Protein AF-A0A9W7C596-F1 (afdb_monomer_lite)

InterPro domains:
  IPR000608 Ubiquitin-conjugating (UBC), catalytic core domain [PF00179] (108-230)
  IPR000608 Ubiquitin-conjugating (UBC), catalytic core domain [PS50127] (104-247)
  IPR016135 Ubiquitin-conjugating enzyme/RWD-like [G3DSA:3.10.110.10] (104-247)
  IPR016135 Ubiquitin-conjugating enzyme/RWD-like [SSF54495] (87-220)
  IPR050113 Ubiquitin-conjugating enzyme E2-like [PTHR24067] (105-223)

Organism: NCBI:txid1714387

Secondary structure (DSSP, 8-state):
----------PPPP-PPPP------------HHHHHHHHHHHHHHHHHTT-HHHHHHHHHHHHHHHHHS------------------TTSTTTHHHHS---TTSHHHHHHHHHHHHHHSPPTTEEEEE-S-TTEEEEEEE--TTSSSTT-EEEEEEE--TTTTSSPPEEEEESSPP-BTTB-TTS-B--GGGTTT--TT--HHHHHHHHHHHHHT-SS----TTHHHHTTSPSS---TT---TTTT-

Radius of gyration: 25.36 Å; chains: 1; bounding box: 49×58×98 Å

Foldseek 3Di:
DDDDDDDDDDDDDDDDDDDDDDDDDPPPLDCPPPVVVVLVVVLVVCVVVVVPPVNVVSVVVVVVVCVVVDDDPDDDDDDDDDDDDPDPPPFVDPLQPDADPCPAQSNVLNVLVVVCSVDPDRQKDWDDGPDSQKIKIKHADDCLAQQHRDIWIKIWGHDNPPPVAATQIFTDPPEFQDQQAANLGAGLDCCLPPPPDSVDDPRNVVVVVNVRRRPDPHGHYHPCRVVCNPDHGRDRPDDDDRPVVPD

pLDDT: mean 72.86, std 25.96, range [23.56, 98.56]

Sequence (247 aa):
MSSHKPLHSQSPAHSPVHPFDSIAPALTCRGGGSILKSLKGSLKILDSLGLRSLRKSLTKSINNVLSFFSFNPNEGLKEHNNKKTPSKNKIKSVHLTKSHPTTTRLGRIQSELKAFLKSPPPHICVTVGSNLSQWIIHLTFPPTTAYPNETYKLKITFPSDYPTSPPSCYFLKPTPAHEHVYTNGDICLSLLGSDWRPTMSAETLAVSIMSMLSSAGEKSRPMDNSAHAAAKPGGRQDNWVYHDDSC

Structure (mmCIF, N/CA/C/O backbone):
data_AF-A0A9W7C596-F1
#
_entry.id   AF-A0A9W7C596-F1
#
loop_
_atom_site.group_PDB
_atom_site.id
_atom_site.type_symbol
_atom_site.label_atom_id
_atom_site.label_alt_id
_atom_site.label_comp_id
_atom_site.label_asym_id
_atom_site.label_entity_id
_atom_site.label_seq_id
_atom_site.pdbx_PDB_ins_code
_atom_site.Cartn_x
_atom_site.Cartn_y
_atom_site.Cartn_z
_atom_site.occupancy
_atom_site.B_iso_or_equiv
_atom_site.auth_seq_id
_atom_site.auth_comp_id
_atom_site.auth_asym_id
_atom_site.auth_atom_id
_atom_site.pdbx_PDB_model_num
ATOM 1 N N . MET A 1 1 ? 30.358 0.720 -64.317 1.00 40.00 1 MET A N 1
ATOM 2 C CA . MET A 1 1 ? 30.775 2.128 -64.123 1.00 40.00 1 MET A CA 1
ATOM 3 C C . MET A 1 1 ? 30.287 2.516 -62.732 1.00 40.00 1 MET A C 1
ATOM 5 O O . MET A 1 1 ? 29.088 2.624 -62.549 1.00 40.00 1 MET A O 1
ATOM 9 N N . SER A 1 2 ? 31.088 2.245 -61.693 1.00 37.50 2 SER A N 1
ATOM 10 C CA . SER A 1 2 ? 31.905 3.243 -60.961 1.00 37.50 2 SER A CA 1
ATOM 11 C C . SER A 1 2 ? 31.057 4.449 -60.527 1.00 37.50 2 SER A C 1
ATOM 13 O O . SER A 1 2 ? 30.515 5.129 -61.386 1.00 37.50 2 SER A O 1
ATOM 15 N N . SER A 1 3 ? 30.853 4.726 -59.235 1.00 39.41 3 SER A N 1
ATOM 16 C CA . SER A 1 3 ? 31.932 5.070 -58.301 1.00 39.41 3 SER A CA 1
ATOM 17 C C . SER A 1 3 ? 31.605 4.834 -56.814 1.00 39.41 3 SER A C 1
ATOM 19 O O . SER A 1 3 ? 30.458 4.789 -56.384 1.00 39.41 3 SER A O 1
ATOM 21 N N . HIS A 1 4 ? 32.692 4.690 -56.058 1.00 38.41 4 HIS A N 1
ATOM 22 C CA . HIS A 1 4 ? 32.862 4.406 -54.632 1.00 38.41 4 HIS A CA 1
ATOM 23 C C . HIS A 1 4 ? 32.620 5.595 -53.666 1.00 38.41 4 HIS A C 1
ATOM 25 O O . HIS A 1 4 ? 33.064 6.689 -53.987 1.00 38.41 4 HIS A O 1
ATOM 31 N N . LYS A 1 5 ? 32.102 5.273 -52.451 1.00 40.16 5 LYS A N 1
ATOM 32 C CA . LYS A 1 5 ? 32.457 5.713 -51.052 1.00 40.16 5 LYS A CA 1
ATOM 33 C C . LYS A 1 5 ? 32.546 7.233 -50.696 1.00 40.16 5 LYS A C 1
ATOM 35 O O . LYS A 1 5 ? 32.625 8.037 -51.609 1.00 40.16 5 LYS A O 1
ATOM 40 N N . PRO A 1 6 ? 32.600 7.661 -49.395 1.00 43.31 6 PRO A N 1
ATOM 41 C CA . PRO A 1 6 ? 32.871 6.902 -48.158 1.00 43.31 6 PRO A CA 1
ATOM 42 C C . PRO A 1 6 ? 31.960 7.154 -46.926 1.00 43.31 6 PRO A C 1
ATOM 44 O O . PRO A 1 6 ? 31.102 8.026 -46.880 1.00 43.31 6 PRO A O 1
ATOM 47 N N . LEU A 1 7 ? 32.242 6.323 -45.916 1.00 40.38 7 LEU A N 1
ATOM 48 C CA . LEU A 1 7 ? 31.848 6.335 -44.505 1.00 40.38 7 LEU A CA 1
ATOM 49 C C . LEU A 1 7 ? 32.308 7.620 -43.780 1.00 40.38 7 LEU A C 1
ATOM 51 O O . LEU A 1 7 ? 33.457 8.019 -43.962 1.00 40.38 7 LEU A O 1
ATOM 55 N N . HIS A 1 8 ? 31.498 8.165 -42.865 1.00 37.00 8 HIS A N 1
ATOM 56 C CA . HIS A 1 8 ? 32.017 8.947 -41.738 1.00 37.00 8 HIS A CA 1
ATOM 57 C C . HIS A 1 8 ? 31.189 8.733 -40.465 1.00 37.00 8 HIS A C 1
ATOM 59 O O . HIS A 1 8 ? 29.965 8.829 -40.458 1.00 37.00 8 HIS A O 1
ATOM 65 N N . SER A 1 9 ? 31.915 8.408 -39.399 1.00 37.47 9 SER A N 1
ATOM 66 C CA . SER A 1 9 ? 31.493 8.335 -38.007 1.00 37.47 9 SER A CA 1
ATOM 67 C C . SER A 1 9 ? 31.128 9.713 -37.455 1.00 37.47 9 SER A C 1
ATOM 69 O O . SER A 1 9 ? 31.774 10.693 -37.824 1.00 37.47 9 SER A O 1
ATOM 71 N N . GLN A 1 10 ? 30.185 9.770 -36.505 1.00 32.69 10 GLN A N 1
ATOM 72 C CA . GLN A 1 10 ? 30.277 10.655 -35.336 1.00 32.69 10 GLN A CA 1
ATOM 73 C C . GLN A 1 10 ? 29.210 10.341 -34.270 1.00 32.69 10 GLN A C 1
ATOM 75 O O . GLN A 1 10 ? 28.029 10.174 -34.559 1.00 32.69 10 GLN A O 1
ATOM 80 N N . SER A 1 11 ? 29.702 10.239 -33.034 1.00 36.66 11 SER A N 1
ATOM 81 C CA . SER A 1 11 ? 28.992 10.101 -31.757 1.00 36.66 11 SER A CA 1
ATOM 82 C C . SER A 1 11 ? 28.115 11.317 -31.407 1.00 36.66 11 SER A C 1
ATOM 84 O O . SER A 1 11 ? 28.298 12.389 -31.985 1.00 36.66 11 SER A O 1
ATOM 86 N N . PRO A 1 12 ? 27.188 11.178 -30.435 1.00 33.72 12 PRO A N 1
ATOM 87 C CA . PRO A 1 12 ? 26.177 12.186 -30.132 1.00 33.72 12 PRO A CA 1
ATOM 88 C C . PRO A 1 12 ? 26.740 13.396 -29.375 1.00 33.72 12 PRO A C 1
ATOM 90 O O . PRO A 1 12 ? 27.581 13.274 -28.484 1.00 33.72 12 PRO A O 1
ATOM 93 N N . ALA A 1 13 ? 26.226 14.573 -29.728 1.00 33.28 13 ALA A N 1
ATOM 94 C CA . ALA A 1 13 ? 26.565 15.848 -29.119 1.00 33.28 13 ALA A CA 1
ATOM 95 C C . ALA A 1 13 ? 25.997 15.973 -27.694 1.00 33.28 13 ALA A C 1
ATOM 97 O O . ALA A 1 13 ? 24.795 15.846 -27.456 1.00 33.28 13 ALA A O 1
ATOM 98 N N . HIS A 1 14 ? 26.900 16.278 -26.765 1.00 30.83 14 HIS A N 1
ATOM 99 C CA . HIS A 1 14 ? 26.629 16.773 -25.423 1.00 30.83 14 HIS A CA 1
ATOM 100 C C . HIS A 1 14 ? 25.797 18.063 -25.461 1.00 30.83 14 HIS A C 1
ATOM 102 O O . HIS A 1 14 ? 26.127 18.998 -26.187 1.00 30.83 14 HIS A O 1
ATOM 108 N N . SER A 1 15 ? 24.762 18.137 -24.623 1.00 33.44 15 SER A N 1
ATOM 109 C CA . SER A 1 15 ? 24.085 19.391 -24.267 1.00 33.44 15 SER A CA 1
ATOM 110 C C . SER A 1 15 ? 24.485 19.819 -22.845 1.00 33.44 15 SER A C 1
ATOM 112 O O . SER A 1 15 ? 24.792 18.955 -22.019 1.00 33.44 15 SER A O 1
ATOM 114 N N . PRO A 1 16 ? 24.547 21.133 -22.565 1.00 33.03 16 PRO A N 1
ATOM 115 C CA . PRO A 1 16 ? 25.364 21.682 -21.491 1.00 33.03 16 PRO A CA 1
ATOM 116 C C . PRO A 1 16 ? 24.725 21.591 -20.102 1.00 33.03 16 PRO A C 1
ATOM 118 O O . PRO A 1 16 ? 23.521 21.740 -19.907 1.00 33.03 16 PRO A O 1
ATOM 121 N N . VAL A 1 17 ? 25.616 21.390 -19.134 1.00 29.19 17 VAL A N 1
ATOM 122 C CA . VAL A 1 17 ? 25.401 21.419 -17.688 1.00 29.19 17 VAL A CA 1
ATOM 123 C C . VAL A 1 17 ? 25.175 22.867 -17.241 1.00 29.19 17 VAL A C 1
ATOM 125 O O . VAL A 1 17 ? 26.033 23.718 -17.465 1.00 29.19 17 VAL A O 1
ATOM 128 N N . HIS A 1 18 ? 24.057 23.140 -16.567 1.00 31.06 18 HIS A N 1
ATOM 129 C CA . HIS A 1 18 ? 23.885 24.355 -15.766 1.00 31.06 18 HIS A CA 1
ATOM 130 C C . HIS A 1 18 ? 24.232 24.064 -14.291 1.00 31.06 18 HIS A C 1
ATOM 132 O O . HIS A 1 18 ? 23.781 23.043 -13.764 1.00 31.06 18 HIS A O 1
ATOM 138 N N . PRO A 1 19 ? 25.020 24.925 -13.618 1.00 31.84 19 PRO A N 1
ATOM 139 C CA . PRO A 1 19 ? 25.433 24.737 -12.228 1.00 31.84 19 PRO A CA 1
ATOM 140 C C . PRO A 1 19 ? 24.455 25.371 -11.212 1.00 31.84 19 PRO A C 1
ATOM 142 O O . PRO A 1 19 ? 23.860 26.404 -11.503 1.00 31.84 19 PRO A O 1
ATOM 145 N N . PHE A 1 20 ? 24.319 24.699 -10.054 1.00 28.19 20 PHE A N 1
ATOM 146 C CA . PHE A 1 20 ? 24.103 25.158 -8.656 1.00 28.19 20 PHE A CA 1
ATOM 147 C C . PHE A 1 20 ? 23.633 26.622 -8.430 1.00 28.19 20 PHE A C 1
ATOM 149 O O . PHE A 1 20 ? 24.183 27.548 -9.005 1.00 28.19 20 PHE A O 1
ATOM 156 N N . ASP A 1 21 ? 22.688 26.980 -7.552 1.00 26.33 21 ASP A N 1
ATOM 157 C CA . ASP A 1 21 ? 22.375 26.473 -6.209 1.00 26.33 21 ASP A CA 1
ATOM 158 C C . ASP A 1 21 ? 21.093 27.157 -5.672 1.00 26.33 21 ASP A C 1
ATOM 160 O O . ASP A 1 21 ? 20.940 28.367 -5.841 1.00 26.33 21 ASP A O 1
ATOM 164 N N . SER A 1 22 ? 20.224 26.437 -4.946 1.00 27.5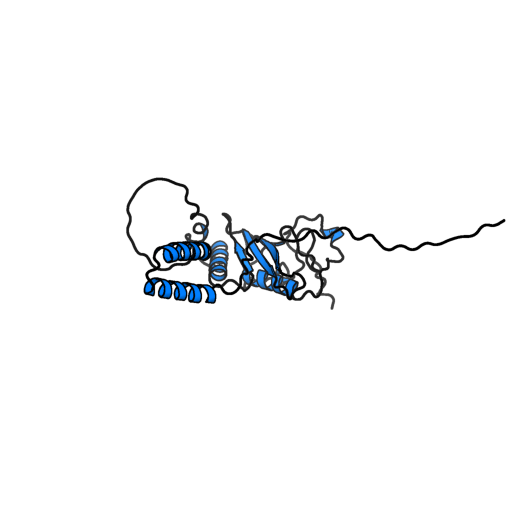3 22 SER A N 1
ATOM 165 C CA . SER A 1 22 ? 19.735 26.868 -3.612 1.00 27.53 22 SER A CA 1
ATOM 166 C C . SER A 1 22 ? 18.610 25.986 -3.049 1.00 27.53 22 SER A C 1
ATOM 168 O O . SER A 1 22 ? 17.424 26.202 -3.281 1.00 27.53 22 SER A O 1
ATOM 170 N N . ILE A 1 23 ? 19.042 25.016 -2.239 1.00 31.48 23 ILE A N 1
ATOM 171 C CA . ILE A 1 23 ? 18.532 24.683 -0.897 1.00 31.48 23 ILE A CA 1
ATOM 172 C C . ILE A 1 23 ? 17.009 24.465 -0.771 1.00 31.48 23 ILE A C 1
ATOM 174 O O . ILE A 1 23 ? 16.251 25.353 -0.384 1.00 31.48 23 ILE A O 1
ATOM 178 N N . ALA A 1 24 ? 16.589 23.207 -0.924 1.00 29.53 24 ALA A N 1
ATOM 179 C CA . ALA A 1 24 ? 15.410 22.671 -0.244 1.00 29.53 24 ALA A CA 1
ATOM 180 C C . ALA A 1 24 ? 15.884 21.740 0.890 1.00 29.53 24 ALA A C 1
ATOM 182 O O . ALA A 1 24 ? 16.757 20.901 0.657 1.00 29.53 24 ALA A O 1
ATOM 183 N N . PRO A 1 25 ? 15.368 21.864 2.127 1.00 31.25 25 PRO A N 1
ATOM 184 C CA . PRO A 1 25 ? 15.858 21.060 3.234 1.00 31.25 25 PRO A CA 1
ATOM 185 C C . PRO A 1 25 ? 15.396 19.609 3.074 1.00 31.25 25 PRO A C 1
ATOM 187 O O . PRO A 1 25 ? 14.206 19.300 3.138 1.00 31.25 25 PRO A O 1
ATOM 190 N N . ALA A 1 26 ? 16.366 18.712 2.912 1.00 30.80 26 ALA A N 1
ATOM 191 C CA . ALA A 1 26 ? 16.192 17.280 3.072 1.00 30.80 26 ALA A CA 1
ATOM 192 C C . ALA A 1 26 ? 15.792 16.974 4.526 1.00 30.80 26 ALA A C 1
ATOM 194 O O . ALA A 1 26 ? 16.637 16.819 5.410 1.00 30.80 26 ALA A O 1
ATOM 195 N N . LEU A 1 27 ? 14.489 16.872 4.791 1.00 29.66 27 LEU A N 1
ATOM 196 C CA . LEU A 1 27 ? 13.974 16.225 5.998 1.00 29.66 27 LEU A CA 1
ATOM 197 C C . LEU A 1 27 ? 14.109 14.716 5.812 1.00 29.66 27 LEU A C 1
ATOM 199 O O . LEU A 1 27 ? 13.170 14.001 5.478 1.00 29.66 27 LEU A O 1
ATOM 203 N N . THR A 1 28 ? 15.339 14.247 5.999 1.00 37.38 28 THR A N 1
ATOM 204 C CA . THR A 1 28 ? 15.633 12.829 6.147 1.00 37.38 28 THR A CA 1
ATOM 205 C C . THR A 1 28 ? 14.885 12.319 7.377 1.00 37.38 28 THR A C 1
ATOM 207 O O . THR A 1 28 ? 15.038 12.832 8.487 1.00 37.38 28 THR A O 1
ATOM 210 N N . CYS A 1 29 ? 14.045 11.301 7.201 1.00 36.25 29 CYS A N 1
ATOM 211 C CA . CYS A 1 29 ? 13.491 10.529 8.308 1.00 36.25 29 CYS A CA 1
ATOM 212 C C . CYS A 1 29 ? 14.613 9.693 8.943 1.00 36.25 29 CYS A C 1
ATOM 214 O O . CYS A 1 29 ? 14.674 8.479 8.776 1.00 36.25 29 CYS A O 1
ATOM 216 N N . ARG A 1 30 ? 15.538 10.345 9.654 1.00 41.56 30 ARG A N 1
ATOM 217 C CA . ARG A 1 30 ? 16.552 9.700 10.49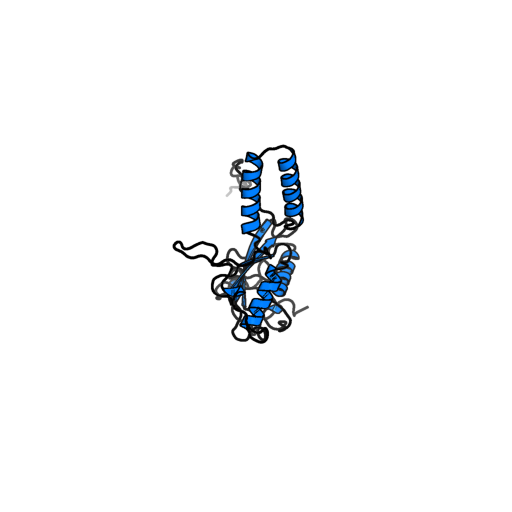2 1.00 41.56 30 ARG A CA 1
ATOM 218 C C . ARG A 1 30 ? 16.302 10.107 11.945 1.00 41.56 30 ARG A C 1
ATOM 220 O O . ARG A 1 30 ? 16.513 11.248 12.329 1.00 41.56 30 ARG A O 1
ATOM 227 N N . GLY A 1 31 ? 15.836 9.158 12.757 1.00 39.12 31 GLY A N 1
ATOM 228 C CA . GLY A 1 31 ? 15.958 9.202 14.219 1.00 39.12 31 GLY A CA 1
ATOM 229 C C . GLY A 1 31 ? 15.160 10.280 14.965 1.00 39.12 31 GLY A C 1
ATOM 230 O O . GLY A 1 31 ? 15.747 11.119 15.649 1.00 39.12 31 GLY A O 1
ATOM 231 N N . GLY A 1 32 ? 13.825 10.192 14.964 1.00 41.09 32 GLY A N 1
ATOM 232 C CA . GLY A 1 32 ? 12.966 11.059 15.791 1.00 41.09 32 GLY A CA 1
ATOM 233 C C . GLY A 1 32 ? 13.260 11.000 17.304 1.00 41.09 32 GLY A C 1
ATOM 234 O O . GLY A 1 32 ? 12.989 11.959 18.019 1.00 41.09 32 GLY A O 1
ATOM 235 N N . GLY A 1 33 ? 13.885 9.927 17.807 1.00 44.75 33 GLY A N 1
ATOM 236 C CA . GLY A 1 33 ? 14.243 9.789 19.226 1.00 44.75 33 GLY A CA 1
ATOM 237 C C . GLY A 1 33 ? 15.538 10.496 19.661 1.00 44.75 33 GLY A C 1
ATOM 238 O O . GLY A 1 33 ? 15.619 10.973 20.795 1.00 44.75 33 GLY A O 1
ATOM 239 N N . SER A 1 34 ? 16.546 10.601 18.787 1.00 46.84 34 SER A N 1
ATOM 240 C CA . SER A 1 34 ? 17.871 11.147 19.146 1.00 46.84 34 SER A CA 1
ATOM 241 C C . SER A 1 34 ? 17.956 12.665 18.968 1.00 46.84 34 SER A C 1
ATOM 243 O O . SER A 1 34 ? 18.567 13.353 19.786 1.00 46.84 34 SER A O 1
ATOM 245 N N . ILE A 1 35 ? 17.256 13.213 17.971 1.00 53.84 35 ILE A N 1
ATOM 246 C CA . ILE A 1 35 ? 17.201 14.660 17.709 1.00 53.84 35 ILE A CA 1
ATOM 247 C C . ILE A 1 35 ? 16.491 15.391 18.859 1.00 53.84 35 ILE A C 1
ATOM 249 O O . ILE A 1 35 ? 16.958 16.423 19.331 1.00 53.84 35 ILE A O 1
ATOM 253 N N . LEU A 1 36 ? 15.411 14.815 19.394 1.00 53.19 36 LEU A N 1
ATOM 254 C CA . LEU A 1 36 ? 14.668 15.379 20.526 1.00 53.19 36 LEU A CA 1
ATOM 255 C C . LEU A 1 36 ? 15.486 15.439 21.823 1.00 53.19 36 LEU A C 1
ATOM 257 O O . LEU A 1 36 ? 15.329 16.383 22.597 1.00 53.19 36 LEU A O 1
ATOM 261 N N . LYS A 1 37 ? 16.377 14.467 22.057 1.00 53.59 37 LYS A N 1
ATOM 262 C CA . LYS A 1 37 ? 17.298 14.490 23.205 1.00 53.59 37 LYS A CA 1
ATOM 263 C C . LYS A 1 37 ? 18.389 15.549 23.018 1.00 53.59 37 LYS A C 1
ATOM 265 O O . LYS A 1 37 ? 18.637 16.316 23.946 1.00 53.59 37 LYS A O 1
ATOM 270 N N . SER A 1 38 ? 18.954 15.657 21.812 1.00 54.62 38 SER A N 1
ATOM 271 C CA . SER A 1 38 ? 19.964 16.673 21.476 1.00 54.62 38 SER A CA 1
ATOM 272 C C . SER A 1 38 ? 19.407 18.101 21.569 1.00 54.62 38 SER A C 1
ATOM 274 O O . SER A 1 38 ? 20.021 18.968 22.185 1.00 54.62 38 SER A O 1
ATOM 276 N N . LEU A 1 39 ? 18.202 18.341 21.041 1.00 57.72 39 LEU A N 1
ATOM 277 C CA . LEU A 1 39 ? 17.557 19.660 21.046 1.00 57.72 39 LEU A CA 1
ATOM 278 C C . LEU A 1 39 ? 17.097 20.095 22.447 1.00 57.72 39 LEU A C 1
ATOM 280 O O . LEU A 1 39 ? 17.194 21.273 22.792 1.00 57.72 39 LEU A O 1
ATOM 284 N N . LYS A 1 40 ? 16.650 19.151 23.290 1.00 62.25 40 LYS A N 1
ATOM 285 C CA . LYS A 1 40 ? 16.367 19.422 24.713 1.00 62.25 40 LYS A CA 1
ATOM 286 C C . LYS A 1 40 ? 17.644 19.727 25.506 1.00 62.25 40 LYS A C 1
ATOM 288 O O . LYS A 1 40 ? 17.587 20.531 26.434 1.00 62.25 40 LYS A O 1
ATOM 293 N N . GLY A 1 41 ? 18.781 19.129 25.138 1.00 61.91 41 GLY A N 1
ATOM 294 C CA . GLY A 1 41 ? 20.098 19.454 25.697 1.00 61.91 41 GLY A CA 1
ATOM 295 C C . GLY A 1 41 ? 20.524 20.894 25.396 1.00 61.91 41 GLY A C 1
ATOM 296 O O . GLY A 1 41 ? 20.876 21.632 26.313 1.00 61.91 41 GLY A O 1
ATOM 297 N N . SER A 1 42 ? 20.388 21.338 24.143 1.00 65.00 42 SER A N 1
ATOM 298 C CA . SER A 1 42 ? 20.709 22.716 23.734 1.00 65.00 42 SER A CA 1
ATOM 299 C C . SER A 1 42 ? 19.856 23.775 24.441 1.00 65.00 42 SER A C 1
ATOM 301 O O . SER A 1 42 ? 20.352 24.853 24.756 1.00 65.00 42 SER A O 1
ATOM 303 N N . LEU A 1 43 ? 18.589 23.471 24.747 1.00 62.72 43 LEU A N 1
ATOM 304 C CA . LEU A 1 43 ? 17.702 24.403 25.452 1.00 62.72 43 LEU A CA 1
ATOM 305 C C . LEU A 1 43 ? 18.154 24.661 26.902 1.00 62.72 43 LEU A C 1
ATOM 307 O O . LEU A 1 43 ? 18.068 25.794 27.367 1.00 62.72 43 LEU A O 1
ATOM 311 N N . LYS A 1 44 ? 18.707 23.643 27.580 1.00 65.75 44 LYS A N 1
ATOM 312 C CA . LYS A 1 44 ? 19.278 23.783 28.934 1.00 65.75 44 LYS A CA 1
ATOM 313 C C . LYS A 1 44 ? 20.549 24.638 28.948 1.00 65.75 44 LYS A C 1
ATOM 315 O O . LYS A 1 44 ? 20.751 25.412 29.876 1.00 65.75 44 LYS A O 1
ATOM 320 N N . ILE A 1 45 ? 21.373 24.537 27.903 1.00 67.62 45 ILE A N 1
ATOM 321 C CA . ILE A 1 45 ? 22.604 25.332 27.753 1.00 67.62 45 ILE A CA 1
ATOM 322 C C . ILE A 1 45 ? 22.263 26.811 27.500 1.00 67.62 45 ILE A C 1
ATOM 324 O O . ILE A 1 45 ? 22.861 27.708 28.092 1.00 67.62 45 ILE A O 1
ATOM 328 N N . LEU A 1 46 ? 21.246 27.086 26.677 1.00 65.12 46 LEU A N 1
ATOM 329 C CA . LEU A 1 46 ? 20.787 28.456 26.412 1.00 65.12 46 LEU A CA 1
ATOM 330 C C . LEU A 1 46 ? 20.182 29.133 27.651 1.00 65.12 46 LEU A C 1
ATOM 332 O O . LEU A 1 46 ? 20.315 30.349 27.800 1.00 65.12 46 LEU A O 1
ATOM 336 N N . ASP A 1 47 ? 19.567 28.353 28.544 1.00 66.69 47 ASP A N 1
ATOM 337 C CA . ASP A 1 47 ? 19.052 28.844 29.824 1.00 66.69 47 ASP A CA 1
ATOM 338 C C . ASP A 1 47 ? 20.198 29.239 30.779 1.00 66.69 47 ASP A C 1
ATOM 340 O O . ASP A 1 47 ? 20.103 30.280 31.427 1.00 66.69 47 ASP A O 1
ATOM 344 N N . SER A 1 48 ? 21.324 28.507 30.786 1.00 64.12 48 SER A N 1
ATOM 345 C CA . SER A 1 48 ? 22.517 28.879 31.575 1.00 64.12 48 SER A CA 1
ATOM 346 C C . SER A 1 48 ? 23.271 30.112 31.061 1.00 64.12 48 SER A C 1
ATOM 348 O O . SER A 1 48 ? 23.986 30.750 31.826 1.00 64.12 48 SER A O 1
ATOM 350 N N . LEU A 1 49 ? 23.096 30.478 29.786 1.00 70.31 49 LEU A N 1
ATOM 351 C CA . LEU A 1 49 ? 23.786 31.609 29.149 1.00 70.31 49 LEU A CA 1
ATOM 352 C C . LEU A 1 49 ? 22.898 32.863 29.000 1.00 70.31 49 LEU A C 1
ATOM 354 O O . LEU A 1 49 ? 23.330 33.871 28.448 1.00 70.31 49 LEU A O 1
ATOM 358 N N . GLY A 1 50 ? 21.639 32.821 29.453 1.00 67.62 50 GLY A N 1
ATOM 359 C CA . GLY A 1 50 ? 20.738 33.982 29.447 1.00 67.62 50 GLY A CA 1
ATOM 360 C C . GLY A 1 50 ? 20.241 34.444 28.063 1.00 67.62 50 GLY A C 1
ATOM 361 O O . GLY A 1 50 ? 19.606 35.500 27.960 1.00 67.62 50 GLY A O 1
ATOM 362 N N . LEU A 1 51 ? 20.457 33.667 26.991 1.00 69.38 51 LEU A N 1
ATOM 363 C CA . LEU A 1 51 ? 20.077 34.017 25.610 1.00 69.38 51 LEU A CA 1
ATOM 364 C C . LEU A 1 51 ? 18.578 33.791 25.328 1.00 69.38 51 LEU A C 1
ATOM 366 O O . LEU A 1 51 ? 18.158 32.906 24.575 1.00 69.38 51 LEU A O 1
ATOM 370 N N . ARG A 1 52 ? 17.740 34.660 25.901 1.00 67.75 52 ARG A N 1
ATOM 371 C CA . ARG A 1 52 ? 16.267 34.579 25.836 1.00 67.75 52 ARG A CA 1
ATOM 372 C C . ARG A 1 52 ? 15.676 34.689 24.421 1.00 67.75 52 ARG A C 1
ATOM 374 O O . ARG A 1 52 ? 14.620 34.112 24.167 1.00 67.75 52 ARG A O 1
ATOM 381 N N . SER A 1 53 ? 16.327 35.407 23.502 1.00 62.66 53 SER A N 1
ATOM 382 C CA . SER A 1 53 ? 15.845 35.573 22.117 1.00 62.66 53 SER A CA 1
ATOM 383 C C . SER A 1 53 ? 16.081 34.314 21.270 1.00 62.66 53 SER A C 1
ATOM 385 O O . SER A 1 53 ? 15.160 33.805 20.625 1.00 62.66 53 SER A O 1
ATOM 387 N N . LEU A 1 54 ? 17.283 33.732 21.371 1.00 60.62 54 LEU A N 1
ATOM 388 C CA . LEU A 1 54 ? 17.646 32.491 20.680 1.00 60.62 54 LEU A CA 1
ATOM 389 C C . LEU A 1 54 ? 16.804 31.308 21.169 1.00 60.62 54 LEU A C 1
ATOM 391 O O . LEU A 1 54 ? 16.344 30.504 20.361 1.00 60.62 54 LEU A O 1
ATOM 395 N N . ARG A 1 55 ? 16.511 31.264 22.477 1.00 74.00 55 ARG A N 1
ATOM 396 C CA . ARG A 1 55 ? 15.593 30.287 23.077 1.00 74.00 55 ARG A CA 1
ATOM 397 C C . ARG A 1 55 ? 14.217 30.326 22.422 1.00 74.00 55 ARG A C 1
ATOM 399 O O . ARG A 1 55 ? 13.704 29.288 22.032 1.00 74.00 55 ARG A O 1
ATOM 406 N N . LYS A 1 56 ? 13.616 31.510 22.259 1.00 68.81 56 LYS A N 1
ATOM 407 C CA . LYS A 1 56 ? 12.285 31.645 21.639 1.00 68.81 56 LYS A CA 1
ATOM 408 C C . LYS A 1 56 ? 12.280 31.146 20.192 1.00 68.81 56 LYS A C 1
ATOM 410 O O . LYS A 1 56 ? 11.338 30.464 19.794 1.00 68.81 56 LYS A O 1
ATOM 415 N N . SER A 1 57 ? 13.337 31.442 19.435 1.00 67.50 57 SER A N 1
ATOM 416 C CA . SER A 1 57 ? 13.484 30.986 18.048 1.00 67.50 57 SER A CA 1
ATOM 417 C C . SER A 1 57 ? 13.657 29.463 17.961 1.00 67.50 57 SER A C 1
ATOM 419 O O . SER A 1 57 ? 12.938 28.791 17.217 1.00 67.50 57 SER A O 1
ATOM 421 N N . LEU A 1 58 ? 14.523 28.892 18.806 1.00 64.69 58 LEU A N 1
ATOM 422 C CA . LEU A 1 58 ? 14.767 27.451 18.851 1.00 64.69 58 LEU A CA 1
ATOM 423 C C . LEU A 1 58 ? 13.537 26.680 19.351 1.00 64.69 58 LEU A C 1
ATOM 425 O O . LEU A 1 58 ? 13.162 25.679 18.749 1.00 64.69 58 LEU A O 1
ATOM 429 N N . THR A 1 59 ? 12.838 27.183 20.372 1.00 67.44 59 THR A N 1
ATOM 430 C CA . THR A 1 59 ? 11.576 26.612 20.870 1.00 67.44 59 THR A CA 1
ATOM 431 C C . THR A 1 59 ? 10.479 26.649 19.808 1.00 67.44 59 THR A C 1
ATOM 433 O O . THR A 1 59 ? 9.731 25.685 19.674 1.00 67.44 59 THR A O 1
ATOM 436 N N . LYS A 1 60 ? 10.388 27.718 19.007 1.00 66.19 60 LYS A N 1
ATOM 437 C CA . LYS A 1 60 ? 9.437 27.794 17.886 1.00 66.19 60 LYS A CA 1
ATOM 438 C C . LYS A 1 60 ? 9.761 26.759 16.806 1.00 66.19 60 LYS A C 1
ATOM 440 O O . LYS A 1 60 ? 8.846 26.119 16.296 1.00 66.19 60 LYS A O 1
ATOM 445 N N . SER A 1 61 ? 11.044 26.550 16.515 1.00 53.44 61 SER A N 1
ATOM 446 C CA . SER A 1 61 ? 11.507 25.530 15.568 1.00 53.44 61 SER A CA 1
ATOM 447 C C . SER A 1 61 ? 11.239 24.105 16.080 1.00 53.44 61 SER A C 1
ATOM 449 O O . SER A 1 61 ? 10.643 23.293 15.376 1.00 53.44 61 SER A O 1
ATOM 451 N N . ILE A 1 62 ? 11.543 23.831 17.354 1.00 64.19 62 ILE A N 1
ATOM 452 C CA . ILE A 1 62 ? 11.258 22.553 18.028 1.00 64.19 62 ILE A CA 1
ATOM 453 C C . ILE A 1 62 ? 9.751 22.274 18.067 1.00 64.19 62 ILE A C 1
ATOM 455 O O . ILE A 1 62 ? 9.330 21.162 17.764 1.00 64.19 62 ILE A O 1
ATOM 459 N N . ASN A 1 63 ? 8.924 23.272 18.387 1.00 60.56 63 ASN A N 1
ATOM 460 C CA . ASN A 1 63 ? 7.469 23.120 18.411 1.00 60.56 63 ASN A CA 1
ATOM 461 C C . ASN A 1 63 ? 6.879 22.918 17.012 1.00 60.56 63 ASN A C 1
ATOM 463 O O . ASN A 1 63 ? 5.905 22.186 16.878 1.00 60.56 63 ASN A O 1
ATOM 467 N N . ASN A 1 64 ? 7.476 23.494 15.966 1.00 55.34 64 ASN A N 1
ATOM 468 C CA . ASN A 1 64 ? 7.082 23.216 14.585 1.00 55.34 64 ASN A CA 1
ATOM 469 C C . ASN A 1 64 ? 7.387 21.753 14.211 1.00 55.34 64 ASN A C 1
ATOM 471 O O . ASN A 1 64 ? 6.533 21.078 13.645 1.00 55.34 64 ASN A O 1
ATOM 475 N N . VAL A 1 65 ? 8.540 21.217 14.633 1.00 49.91 65 VAL A N 1
ATOM 476 C CA . VAL A 1 65 ? 8.918 19.801 14.437 1.00 49.91 65 VAL A CA 1
ATOM 477 C C . VAL A 1 65 ? 8.052 18.848 15.282 1.00 49.91 65 VAL A C 1
ATOM 479 O O . VAL A 1 65 ? 7.593 17.818 14.793 1.00 49.91 65 VAL A O 1
ATOM 482 N N . LEU A 1 66 ? 7.737 19.205 16.529 1.00 50.47 66 LEU A N 1
ATOM 483 C CA . LEU A 1 66 ? 6.822 18.453 17.401 1.00 50.47 66 LEU A CA 1
ATOM 484 C C . LEU A 1 66 ? 5.349 18.565 16.975 1.00 50.47 66 LEU A C 1
ATOM 486 O O . LEU A 1 66 ? 4.551 17.673 17.252 1.00 50.47 66 LEU A O 1
ATOM 490 N N . SER A 1 67 ? 4.963 19.618 16.252 1.00 46.81 67 SER A N 1
ATOM 491 C CA . SER A 1 67 ? 3.618 19.714 15.669 1.00 46.81 67 SER A CA 1
ATOM 492 C C . SER A 1 67 ? 3.384 18.659 14.583 1.00 46.81 67 SER A C 1
ATOM 494 O O . SER A 1 67 ? 2.241 18.267 14.336 1.00 46.81 67 SER A O 1
ATOM 496 N N . PHE A 1 68 ? 4.456 18.122 13.990 1.00 40.94 68 PHE A N 1
ATOM 497 C CA . PHE A 1 68 ? 4.393 16.934 13.142 1.00 40.94 68 PHE A CA 1
ATOM 498 C C . PHE A 1 68 ? 4.253 15.648 13.979 1.00 40.94 68 PHE A C 1
ATOM 500 O O . PHE A 1 68 ? 3.391 14.829 13.665 1.00 40.94 68 PHE A O 1
ATOM 507 N N . PHE A 1 69 ? 4.963 15.530 15.108 1.00 38.38 69 PHE A N 1
ATOM 508 C CA . PHE A 1 69 ? 4.888 14.410 16.064 1.00 38.38 69 PHE A CA 1
ATOM 509 C C . PHE A 1 69 ? 4.076 14.758 17.327 1.00 38.38 69 PHE A C 1
ATOM 511 O O . PHE A 1 69 ? 4.639 15.018 18.388 1.00 38.38 69 PHE A O 1
ATOM 518 N N . SER A 1 70 ? 2.743 14.786 17.254 1.00 31.69 70 SER A N 1
ATOM 519 C CA . SER A 1 70 ? 1.926 15.110 18.437 1.00 31.69 70 SER A CA 1
ATOM 520 C C . SER A 1 70 ? 1.425 13.865 19.172 1.00 31.69 70 SER A C 1
ATOM 522 O O . SER A 1 70 ? 0.384 13.313 18.827 1.00 31.69 70 SER A O 1
ATOM 524 N N . PHE A 1 71 ? 2.132 13.512 20.247 1.00 26.52 71 PHE A N 1
ATOM 525 C CA . PHE A 1 71 ? 1.550 12.983 21.483 1.00 26.52 71 PHE A CA 1
ATOM 526 C C . PHE A 1 71 ? 2.129 13.800 22.645 1.00 26.52 71 PHE A C 1
ATOM 528 O O . PHE A 1 71 ? 3.347 13.931 22.752 1.00 26.52 71 PHE A O 1
ATOM 535 N N . ASN A 1 72 ? 1.279 14.365 23.504 1.00 31.62 72 ASN A N 1
ATOM 536 C CA . ASN A 1 72 ? 1.698 14.845 24.819 1.00 31.62 72 ASN A CA 1
ATOM 537 C C . ASN A 1 72 ? 0.631 14.420 25.845 1.00 31.62 72 ASN A C 1
ATOM 539 O O . ASN A 1 72 ? -0.504 14.891 25.747 1.00 31.62 72 ASN A O 1
ATOM 543 N N . PRO A 1 73 ? 0.944 13.488 26.765 1.00 34.72 73 PRO A N 1
ATOM 544 C CA . PRO A 1 73 ? 0.036 13.019 27.796 1.00 34.72 73 PRO A CA 1
ATOM 545 C C . PRO A 1 73 ? 0.306 13.811 29.075 1.00 34.72 73 PRO A C 1
ATOM 547 O O . PRO A 1 73 ? 1.236 13.489 29.804 1.00 34.72 73 PRO A O 1
ATOM 550 N N . ASN A 1 74 ? -0.454 14.875 29.297 1.00 31.33 74 ASN A N 1
ATOM 551 C CA . ASN A 1 74 ? -0.768 15.509 30.585 1.00 31.33 74 ASN A CA 1
ATOM 552 C C . ASN A 1 74 ? -1.167 16.945 30.268 1.00 31.33 74 ASN A C 1
ATOM 554 O O . ASN A 1 74 ? -0.321 17.725 29.859 1.00 31.33 74 ASN A O 1
ATOM 558 N N . GLU A 1 75 ? -2.446 17.262 30.417 1.00 31.08 75 GLU A N 1
ATOM 559 C CA . GLU A 1 75 ? -2.898 18.476 31.099 1.00 31.08 75 GLU A CA 1
ATOM 560 C C . GLU A 1 75 ? -4.399 18.300 31.371 1.00 31.08 75 GLU A C 1
ATOM 562 O O . GLU A 1 75 ? -5.181 17.956 30.480 1.00 31.08 75 GLU A O 1
ATOM 567 N N . GLY A 1 76 ? -4.755 18.427 32.648 1.00 25.02 76 GLY A N 1
ATOM 568 C CA . GLY A 1 76 ? -6.095 18.239 33.185 1.00 25.02 76 GLY A CA 1
ATOM 569 C C . GLY A 1 76 ? -6.996 19.463 33.014 1.00 25.02 76 GLY A C 1
ATOM 570 O O . GLY A 1 76 ? -6.606 20.493 32.473 1.00 25.02 76 GLY A O 1
ATOM 571 N N . LEU A 1 77 ? -8.234 19.295 33.484 1.00 28.84 77 LEU A N 1
ATOM 572 C CA . LEU A 1 77 ? -9.361 20.231 33.460 1.00 28.84 77 LEU A CA 1
ATOM 573 C C . LEU A 1 77 ? -8.996 21.722 33.590 1.00 28.84 77 LEU A C 1
ATOM 575 O O . LEU A 1 77 ? -8.355 22.125 34.559 1.00 28.84 77 LEU A O 1
ATOM 579 N N . LYS A 1 78 ? -9.614 22.537 32.723 1.00 25.38 78 LYS A N 1
ATOM 580 C CA . LYS A 1 78 ? -10.514 23.646 33.106 1.00 25.38 78 LYS A CA 1
ATOM 581 C C . LYS A 1 78 ? -11.289 24.133 31.875 1.00 25.38 78 LYS A C 1
ATOM 583 O O . LYS A 1 78 ? -10.702 24.590 30.898 1.00 25.38 78 LYS A O 1
ATOM 588 N N . GLU A 1 79 ? -12.614 24.002 31.928 1.00 31.48 79 GLU A N 1
ATOM 589 C CA . GLU A 1 79 ? -13.538 24.687 31.020 1.00 31.48 79 GLU A CA 1
ATOM 590 C C . GLU A 1 79 ? -13.396 26.199 31.184 1.00 31.48 79 GLU A C 1
ATOM 592 O O . GLU A 1 79 ? -13.321 26.667 32.312 1.00 31.48 79 GLU A O 1
ATOM 597 N N . HIS A 1 80 ? -13.426 26.961 30.089 1.00 29.14 80 HIS A N 1
ATOM 598 C CA . HIS A 1 80 ? -14.059 28.281 30.052 1.00 29.14 80 HIS A CA 1
ATOM 599 C C . HIS A 1 80 ? -14.366 28.677 28.594 1.00 29.14 80 HIS A C 1
ATOM 601 O O . HIS A 1 80 ? -13.606 28.407 27.665 1.00 29.14 80 HIS A O 1
ATOM 607 N N . ASN A 1 81 ? -15.542 29.280 28.422 1.00 29.33 81 ASN A N 1
ATOM 608 C CA . ASN A 1 81 ? -16.230 29.602 27.172 1.00 29.33 81 ASN A CA 1
ATOM 609 C C . ASN A 1 81 ? -15.509 30.601 26.233 1.00 29.33 81 ASN A C 1
ATOM 611 O O . ASN A 1 81 ? -14.879 31.545 26.701 1.00 29.33 81 ASN A O 1
ATOM 615 N N . ASN A 1 82 ? -15.817 30.480 24.923 1.00 27.31 82 ASN A N 1
ATOM 616 C CA . ASN A 1 82 ? -16.185 31.555 23.965 1.00 27.31 82 ASN A CA 1
ATOM 617 C C . ASN A 1 82 ? -15.356 31.694 22.648 1.00 27.31 82 ASN A C 1
ATOM 619 O O . ASN A 1 82 ? -14.173 32.002 22.658 1.00 27.31 82 ASN A O 1
ATOM 623 N N . LYS A 1 83 ? -16.091 31.576 21.522 1.00 30.05 83 LYS A N 1
ATOM 624 C CA . LYS A 1 83 ? -15.962 32.155 20.153 1.00 30.05 83 LYS A CA 1
ATOM 625 C C . LYS A 1 83 ? -14.676 32.036 19.288 1.00 30.05 83 LYS A C 1
ATOM 627 O O . LYS A 1 83 ? -13.630 32.590 19.578 1.00 30.05 83 LYS A O 1
ATOM 632 N N . LYS A 1 84 ? -14.949 31.556 18.054 1.00 28.98 84 LYS A N 1
ATOM 633 C CA . LYS A 1 84 ? -14.367 31.861 16.717 1.00 28.98 84 LYS A CA 1
ATOM 634 C C . LYS A 1 84 ? -12.952 31.361 16.359 1.00 28.98 84 LYS A C 1
ATOM 636 O O . LYS A 1 84 ? -11.952 31.947 16.744 1.00 28.98 84 LYS A O 1
ATOM 641 N N . THR A 1 85 ? -12.916 30.376 15.447 1.00 23.56 85 THR A N 1
ATOM 642 C CA . THR A 1 85 ? -12.206 30.304 14.131 1.00 23.56 85 THR A CA 1
ATOM 643 C C . THR A 1 85 ? -11.928 28.830 13.760 1.00 23.56 85 THR A C 1
ATOM 645 O O . THR A 1 85 ? -11.696 28.016 14.656 1.00 23.56 85 THR A O 1
ATOM 648 N N . PRO A 1 86 ? -11.979 28.414 12.473 1.00 30.70 86 PRO A N 1
ATOM 649 C CA . PRO A 1 86 ? -11.761 27.018 12.098 1.00 30.70 86 PRO A CA 1
ATOM 650 C C . PRO A 1 86 ? -10.259 26.695 12.153 1.00 30.70 86 PRO A C 1
ATOM 652 O O . PRO A 1 86 ? -9.508 26.919 11.206 1.00 30.70 86 PRO A O 1
ATOM 655 N N . SER A 1 87 ? -9.816 26.195 13.306 1.00 29.38 87 SER A N 1
ATOM 656 C CA . SER A 1 87 ? -8.430 25.800 13.561 1.00 29.38 87 SER A CA 1
ATOM 657 C C . SER A 1 87 ? -8.068 24.491 12.848 1.00 29.38 87 SER A C 1
ATOM 659 O O . SER A 1 87 ? -8.763 23.477 12.956 1.00 29.38 87 SER A O 1
ATOM 661 N N . LYS A 1 88 ? -6.918 24.510 12.166 1.00 35.19 88 LYS A N 1
ATOM 662 C CA . LYS A 1 88 ? -6.270 23.425 11.403 1.00 35.19 88 LYS A CA 1
ATOM 663 C C . LYS A 1 88 ? -5.897 22.177 12.240 1.00 35.19 88 LYS A C 1
ATOM 665 O O . LYS A 1 88 ? -5.336 21.227 11.706 1.00 35.19 88 LYS A O 1
ATOM 670 N N . ASN A 1 89 ? -6.275 22.129 13.519 1.00 33.75 89 ASN A N 1
ATOM 671 C CA . ASN A 1 89 ? -6.043 21.014 14.447 1.00 33.75 89 ASN A CA 1
ATOM 672 C C . ASN A 1 89 ? -7.115 19.905 14.406 1.00 33.75 89 ASN A C 1
ATOM 674 O O . ASN A 1 89 ? -6.999 18.913 15.122 1.00 33.75 89 ASN A O 1
ATOM 678 N N . LYS A 1 90 ? -8.166 20.035 13.584 1.00 35.16 90 LYS A N 1
ATOM 679 C CA . LYS A 1 90 ? -9.318 19.113 13.627 1.00 35.16 90 LYS A CA 1
ATOM 680 C C . LYS A 1 90 ? -9.061 17.741 12.983 1.00 35.16 90 LYS A C 1
ATOM 682 O O . LYS A 1 90 ? -9.683 16.765 13.389 1.00 35.16 90 LYS A O 1
ATOM 687 N N . ILE A 1 91 ? -8.134 17.633 12.025 1.00 44.12 91 ILE A N 1
ATOM 688 C CA . ILE A 1 91 ? -7.957 16.406 11.219 1.00 44.12 91 ILE A CA 1
ATOM 689 C C . ILE A 1 91 ? -7.335 15.261 12.038 1.00 44.12 91 ILE A C 1
ATOM 691 O O . ILE A 1 91 ? -7.747 14.115 11.890 1.00 44.12 91 ILE A O 1
ATOM 695 N N . LYS A 1 92 ? -6.433 15.555 12.988 1.00 42.25 92 LYS A N 1
ATOM 696 C CA . LYS A 1 92 ? -5.755 14.523 13.801 1.00 42.25 92 LYS A CA 1
ATOM 697 C C . LYS A 1 92 ? -6.665 13.820 14.826 1.00 42.25 92 LYS A C 1
ATOM 699 O O . LYS A 1 92 ? -6.268 12.810 15.392 1.00 42.25 92 LYS A O 1
ATOM 704 N N . SER A 1 93 ? -7.875 14.332 15.072 1.00 51.78 93 SER A N 1
ATOM 705 C CA . SER A 1 93 ? -8.710 13.927 16.215 1.00 51.78 93 SER A CA 1
ATOM 706 C C . SER A 1 93 ? -9.989 13.161 15.839 1.00 51.78 93 SER A C 1
ATOM 708 O O . SER A 1 93 ? -10.526 12.423 16.662 1.00 51.78 93 SER A O 1
ATOM 710 N N . VAL A 1 94 ? -10.485 13.245 14.596 1.00 59.41 94 VAL A N 1
ATOM 711 C CA . VAL A 1 94 ? -11.819 12.692 14.261 1.00 59.41 94 VAL A CA 1
ATOM 712 C C . VAL A 1 94 ? -11.896 11.171 14.436 1.00 59.41 94 VAL A C 1
ATOM 714 O O . VAL A 1 94 ? -12.888 10.660 14.951 1.00 59.41 94 VAL A O 1
ATOM 717 N N . HIS A 1 95 ? -10.854 10.442 14.031 1.00 66.62 95 HIS A N 1
ATOM 718 C CA . HIS A 1 95 ? -10.888 8.976 14.010 1.00 66.62 95 HIS A CA 1
ATOM 719 C C . HIS A 1 95 ? -10.368 8.310 15.284 1.00 66.62 95 HIS A C 1
ATOM 721 O O . HIS A 1 95 ? -10.689 7.154 15.538 1.00 66.62 95 HIS A O 1
ATOM 727 N N . LEU A 1 96 ? -9.580 9.014 16.101 1.00 66.44 96 LEU A N 1
ATOM 728 C CA . LEU A 1 96 ? -8.993 8.458 17.325 1.00 66.44 96 LEU A CA 1
ATOM 729 C C . LEU A 1 96 ? -9.854 8.706 18.572 1.00 66.44 96 LEU A C 1
ATOM 731 O O . LEU A 1 96 ? -9.687 7.991 19.557 1.00 66.44 96 LEU A O 1
ATOM 735 N N . THR A 1 97 ? -10.787 9.662 18.513 1.00 60.94 97 THR A N 1
ATOM 736 C CA . THR A 1 97 ? -11.668 10.048 19.633 1.00 60.94 97 THR A CA 1
ATOM 737 C C . THR A 1 97 ? -12.893 9.156 19.805 1.00 60.94 97 THR A C 1
ATOM 739 O O . THR A 1 97 ? -13.349 8.964 20.928 1.00 60.94 97 THR A O 1
ATOM 742 N N . LYS A 1 98 ? -13.426 8.578 18.724 1.00 63.59 98 LYS A N 1
ATOM 743 C CA . LYS A 1 98 ? -14.539 7.623 18.805 1.00 63.59 98 LYS A CA 1
ATOM 744 C C . LYS A 1 98 ? -13.988 6.241 19.123 1.00 63.59 98 LYS A C 1
ATOM 746 O O . LYS A 1 98 ? -13.287 5.676 18.294 1.00 63.59 98 LYS A O 1
ATOM 751 N N . SER A 1 99 ? -14.259 5.710 20.309 1.00 65.81 99 SER A N 1
ATOM 752 C CA . SER A 1 99 ? -13.878 4.338 20.656 1.00 65.81 99 SER A CA 1
ATOM 753 C C . SER A 1 99 ? -14.832 3.350 19.982 1.00 65.81 99 SER A C 1
ATOM 755 O O . SER A 1 99 ? -16.039 3.440 20.186 1.00 65.81 99 SER A O 1
ATOM 757 N N . HIS A 1 100 ? -14.302 2.423 19.184 1.00 74.69 100 HIS A N 1
ATOM 758 C CA . HIS A 1 100 ? -15.054 1.288 18.647 1.00 74.69 100 HIS A CA 1
ATOM 759 C C . HIS A 1 100 ? -14.537 -0.002 19.296 1.00 74.69 100 HIS A C 1
ATOM 761 O O . HIS A 1 100 ? -13.321 -0.130 19.472 1.00 74.69 100 HIS A O 1
ATOM 767 N N . PRO A 1 101 ? -15.408 -0.979 19.609 1.00 75.44 101 PRO A N 1
ATOM 768 C CA . PRO A 1 101 ? -14.963 -2.296 20.047 1.00 75.44 101 PRO A CA 1
ATOM 769 C C . PRO A 1 101 ? -14.051 -2.927 18.992 1.00 75.44 101 PRO A C 1
ATOM 771 O O . PRO A 1 101 ? -14.354 -2.872 17.797 1.00 75.44 101 PRO A O 1
ATOM 774 N N . THR A 1 102 ? -12.954 -3.549 19.424 1.00 75.81 102 THR A N 1
ATOM 775 C CA . THR A 1 102 ? -11.958 -4.188 18.542 1.00 75.81 102 THR A CA 1
ATOM 776 C C . THR A 1 102 ? -12.542 -5.305 17.679 1.00 75.81 102 THR A C 1
ATOM 778 O O . THR A 1 102 ? -12.006 -5.588 16.613 1.00 75.81 102 THR A O 1
ATOM 781 N N . THR A 1 103 ? -13.658 -5.897 18.107 1.00 81.31 103 THR A N 1
ATOM 782 C CA . THR A 1 103 ? -14.417 -6.920 17.375 1.00 81.31 103 THR A CA 1
ATOM 783 C C . THR A 1 103 ? -15.085 -6.391 16.106 1.00 81.31 103 THR A C 1
ATOM 785 O O . THR A 1 103 ? -15.429 -7.169 15.223 1.00 81.31 103 THR A O 1
ATOM 788 N N . THR A 1 104 ? -15.265 -5.073 15.983 1.00 93.12 104 THR A N 1
ATOM 789 C CA . THR A 1 104 ? -15.838 -4.451 14.783 1.00 93.12 104 THR A CA 1
ATOM 790 C C . THR A 1 104 ? -14.754 -4.144 13.753 1.00 93.12 104 THR A C 1
ATOM 792 O O . THR A 1 104 ? -13.636 -3.775 14.116 1.00 93.12 104 THR A O 1
ATOM 795 N N . ARG A 1 105 ? -15.104 -4.165 12.459 1.00 94.19 105 ARG A N 1
ATOM 796 C CA . ARG A 1 105 ? -14.217 -3.722 11.366 1.00 94.19 105 ARG A CA 1
ATOM 797 C C . ARG A 1 105 ? -13.552 -2.372 11.655 1.00 94.19 105 ARG A C 1
ATOM 799 O O . ARG A 1 105 ? -12.344 -2.222 11.500 1.00 94.19 105 ARG A O 1
ATOM 806 N N . LEU A 1 106 ? -14.334 -1.372 12.070 1.00 94.00 106 LEU A N 1
ATOM 807 C CA . LEU A 1 106 ? -13.801 -0.033 12.339 1.00 94.00 106 LEU A CA 1
ATOM 808 C C . LEU A 1 106 ? -12.905 -0.010 13.578 1.00 94.00 106 LEU A C 1
ATOM 810 O O . LEU A 1 106 ? -11.871 0.652 13.550 1.00 94.00 106 LEU A O 1
ATOM 814 N N . GLY A 1 107 ? -13.251 -0.753 14.632 1.00 94.25 107 GLY A N 1
ATOM 815 C CA . GLY A 1 107 ? -12.393 -0.888 15.809 1.00 94.25 107 GLY A CA 1
ATOM 816 C C . GLY A 1 107 ? -11.078 -1.588 15.503 1.00 94.25 107 GLY A C 1
ATOM 817 O O . GLY A 1 107 ? -10.036 -1.143 15.987 1.00 94.25 107 GLY A O 1
ATOM 818 N N . ARG A 1 108 ? -11.089 -2.603 14.632 1.00 96.31 108 ARG A N 1
ATOM 819 C CA . ARG A 1 108 ? -9.880 -3.237 14.098 1.00 96.31 108 ARG A CA 1
ATOM 820 C C . ARG A 1 108 ? -8.995 -2.229 13.356 1.00 96.31 108 ARG A C 1
ATOM 822 O O . ARG A 1 108 ? -7.846 -2.044 13.751 1.00 96.31 108 ARG A O 1
ATOM 829 N N . ILE A 1 109 ? -9.536 -1.518 12.361 1.00 97.00 109 ILE A N 1
ATOM 830 C CA . ILE A 1 109 ? -8.795 -0.508 11.575 1.00 97.00 109 ILE A CA 1
ATOM 831 C C . ILE A 1 109 ? -8.244 0.602 12.483 1.00 97.00 109 ILE A C 1
ATOM 833 O O . ILE A 1 109 ? -7.087 1.000 12.373 1.00 97.00 109 ILE A O 1
ATOM 837 N N . GLN A 1 110 ? -9.048 1.095 13.425 1.00 95.44 110 GLN A N 1
ATOM 838 C CA . GLN A 1 110 ? -8.626 2.139 14.357 1.00 95.44 110 GLN A CA 1
ATOM 839 C C . GLN A 1 110 ? -7.517 1.663 15.307 1.00 95.44 110 GLN A C 1
ATOM 841 O O . GLN A 1 110 ? -6.637 2.448 15.663 1.00 95.44 110 GLN A O 1
ATOM 846 N N . SER A 1 111 ? -7.558 0.398 15.729 1.00 94.62 111 SER A N 1
ATOM 847 C CA . SER A 1 111 ? -6.529 -0.193 16.591 1.00 94.62 111 SER A CA 1
ATOM 848 C C . SER A 1 111 ? -5.210 -0.362 15.844 1.00 94.62 111 SER A C 1
ATOM 850 O O . SER A 1 111 ? -4.167 0.003 16.381 1.00 94.62 111 SER A O 1
ATOM 852 N N . GLU A 1 112 ? -5.259 -0.807 14.585 1.00 97.19 112 GLU A N 1
ATOM 853 C CA . GLU A 1 112 ? -4.081 -0.840 13.712 1.00 97.19 112 GLU A CA 1
ATOM 854 C C . GLU A 1 112 ? -3.499 0.558 13.492 1.00 97.19 112 GLU A C 1
ATOM 856 O O . GLU A 1 112 ? -2.297 0.745 13.649 1.00 97.19 112 GLU A O 1
ATOM 861 N N . LEU A 1 113 ? -4.335 1.570 13.221 1.00 96.31 113 LEU A N 1
ATOM 862 C CA . LEU A 1 113 ? -3.854 2.944 13.044 1.00 96.31 113 LEU A CA 1
ATOM 863 C C . LEU A 1 113 ? -3.150 3.465 14.302 1.00 96.31 113 LEU A C 1
ATOM 865 O O . LEU A 1 113 ? -2.112 4.118 14.212 1.00 96.31 113 LEU A O 1
ATOM 869 N N . LYS A 1 114 ? -3.703 3.177 15.488 1.00 94.94 114 LYS A N 1
ATOM 870 C CA . LYS A 1 114 ? -3.079 3.535 16.771 1.00 94.94 114 LYS A CA 1
ATOM 871 C C . LYS A 1 114 ? -1.720 2.861 16.939 1.00 94.94 114 LYS A C 1
ATOM 873 O O . LYS A 1 114 ? -0.786 3.527 17.377 1.00 94.94 114 LYS A O 1
ATOM 878 N N . ALA A 1 115 ? -1.613 1.573 16.612 1.00 93.81 115 ALA A N 1
ATOM 879 C CA . ALA A 1 115 ? -0.360 0.827 16.700 1.00 93.81 115 ALA A CA 1
ATOM 880 C C . ALA A 1 115 ? 0.699 1.397 15.742 1.00 93.81 115 ALA A C 1
ATOM 882 O O . ALA A 1 115 ? 1.781 1.771 16.196 1.00 93.81 115 ALA A O 1
ATOM 883 N N . PHE A 1 116 ? 0.326 1.600 14.476 1.00 95.12 116 PHE A N 1
ATOM 884 C CA . PHE A 1 116 ? 1.193 2.162 13.440 1.00 95.12 116 PHE A CA 1
ATOM 885 C C . PHE A 1 116 ? 1.709 3.551 13.848 1.00 95.12 116 PHE A C 1
ATOM 887 O O . PHE A 1 116 ? 2.905 3.820 13.822 1.00 95.12 116 PHE A O 1
ATOM 894 N N . LEU A 1 117 ? 0.829 4.450 14.308 1.00 93.62 117 LEU A N 1
ATOM 895 C CA . LEU A 1 117 ? 1.236 5.795 14.740 1.00 93.62 117 LEU A CA 1
ATOM 896 C C . LEU A 1 117 ? 2.095 5.790 16.011 1.00 93.62 117 LEU A C 1
ATOM 898 O O . LEU A 1 117 ? 2.928 6.679 16.190 1.00 93.62 117 LEU A O 1
ATOM 902 N N . LYS A 1 118 ? 1.882 4.820 16.907 1.00 93.38 118 LYS A N 1
ATOM 903 C CA . LYS A 1 118 ? 2.659 4.682 18.145 1.00 93.38 118 LYS A CA 1
ATOM 904 C C . LYS A 1 118 ? 4.092 4.236 17.861 1.00 93.38 118 LYS A C 1
ATOM 906 O O . LYS A 1 118 ? 5.002 4.689 18.551 1.00 93.38 118 LYS A O 1
ATOM 911 N N . SER A 1 119 ? 4.285 3.352 16.887 1.00 92.88 119 SER A N 1
ATOM 912 C CA . SER A 1 119 ? 5.589 2.782 16.549 1.00 92.88 119 SER A CA 1
ATOM 913 C C . SER A 1 119 ? 5.723 2.591 15.034 1.00 92.88 119 SER A C 1
ATOM 915 O O . SER A 1 119 ? 5.672 1.458 14.566 1.00 92.88 119 SER A O 1
ATOM 917 N N . PRO A 1 120 ? 5.893 3.675 14.255 1.00 93.31 120 PRO A N 1
ATOM 918 C CA . PRO A 1 120 ? 5.973 3.565 12.804 1.00 93.31 120 PRO A CA 1
ATOM 919 C C . PRO A 1 120 ? 7.246 2.814 12.379 1.00 93.31 120 PRO A C 1
ATOM 921 O O . PRO A 1 120 ? 8.323 3.109 12.916 1.00 93.31 120 PRO A O 1
ATOM 924 N N . PRO A 1 121 ? 7.163 1.896 11.397 1.00 95.12 121 PRO A N 1
ATOM 925 C CA . PRO A 1 121 ? 8.343 1.259 10.834 1.00 95.12 121 PRO A CA 1
ATOM 926 C C . PRO A 1 121 ? 9.318 2.282 10.226 1.00 95.12 121 PRO A C 1
ATOM 928 O O . PRO A 1 121 ? 8.896 3.346 9.753 1.00 95.12 121 PRO A O 1
ATOM 931 N N . PRO A 1 122 ? 10.629 1.985 10.200 1.00 94.50 122 PRO A N 1
ATOM 932 C CA . PRO A 1 122 ? 11.616 2.859 9.582 1.00 94.50 122 PRO A CA 1
ATOM 933 C C . PRO A 1 122 ? 11.243 3.185 8.138 1.00 94.50 122 PRO A C 1
ATOM 935 O O . PRO A 1 122 ? 10.926 2.296 7.359 1.00 94.50 122 PRO A O 1
ATOM 938 N N . HIS A 1 123 ? 11.321 4.468 7.787 1.00 96.12 123 HIS A N 1
ATOM 939 C CA . HIS A 1 123 ? 11.053 4.979 6.440 1.00 96.12 123 HIS A CA 1
ATOM 940 C C . HIS A 1 123 ? 9.626 4.788 5.897 1.00 96.12 123 HIS A C 1
ATOM 942 O O . HIS A 1 123 ? 9.375 5.075 4.723 1.00 96.12 123 HIS A O 1
ATOM 948 N N . ILE A 1 124 ? 8.689 4.373 6.749 1.00 97.50 124 ILE A N 1
ATOM 949 C CA . ILE A 1 124 ? 7.277 4.237 6.410 1.00 97.50 124 ILE A CA 1
ATOM 950 C C . ILE A 1 124 ? 6.470 5.227 7.249 1.00 97.50 124 ILE A C 1
ATOM 952 O O . ILE A 1 124 ? 6.626 5.303 8.468 1.00 97.50 124 ILE A O 1
ATOM 956 N N . CYS A 1 125 ? 5.571 5.985 6.620 1.00 94.56 125 CYS A N 1
ATOM 957 C CA . CYS A 1 125 ? 4.618 6.818 7.355 1.00 94.56 125 CYS A CA 1
ATOM 958 C C . CYS A 1 125 ? 3.194 6.697 6.809 1.00 94.56 125 CYS A C 1
ATOM 960 O O . CYS A 1 125 ? 2.986 6.470 5.620 1.00 94.56 125 CYS A O 1
ATOM 962 N N . VAL A 1 126 ? 2.207 6.854 7.692 1.00 96.44 126 VAL A N 1
ATOM 963 C CA . VAL A 1 126 ? 0.780 6.742 7.369 1.00 96.44 126 VAL A CA 1
ATOM 964 C C . VAL A 1 126 ? 0.082 8.093 7.506 1.00 96.44 126 VAL A C 1
ATOM 966 O O . VAL A 1 126 ? 0.234 8.794 8.506 1.00 96.44 126 VAL A O 1
ATOM 969 N N . THR A 1 127 ? -0.727 8.437 6.505 1.00 94.44 127 THR A N 1
ATOM 970 C CA . THR A 1 127 ? -1.636 9.585 6.511 1.00 94.44 127 THR A CA 1
ATOM 971 C C . THR A 1 127 ? -3.066 9.102 6.294 1.00 94.44 127 THR A C 1
ATOM 973 O O . THR A 1 127 ? -3.344 8.350 5.360 1.00 94.44 127 THR A O 1
ATOM 976 N N . VAL A 1 128 ? -3.992 9.564 7.135 1.00 93.44 128 VAL A N 1
ATOM 977 C CA . VAL A 1 128 ? -5.421 9.227 7.050 1.00 93.44 128 VAL A CA 1
ATOM 978 C C . VAL A 1 128 ? -6.230 10.513 6.926 1.00 93.44 128 VAL A C 1
ATOM 980 O O . VAL A 1 128 ? -6.015 11.464 7.679 1.00 93.44 128 VAL A O 1
ATOM 983 N N . GLY A 1 129 ? -7.124 10.551 5.936 1.00 90.50 129 GLY A N 1
ATOM 984 C CA . GLY A 1 129 ? -8.020 11.681 5.688 1.00 90.50 129 GLY A CA 1
ATOM 985 C C . GLY A 1 129 ? -9.263 11.647 6.579 1.00 90.50 129 GLY A C 1
ATOM 986 O O . GLY A 1 129 ? -9.210 11.218 7.724 1.00 90.50 129 GLY A O 1
ATOM 987 N N . SER A 1 130 ? -10.401 12.085 6.035 1.00 87.94 130 SER A N 1
ATOM 988 C CA . SER A 1 130 ? -11.715 12.010 6.697 1.00 87.94 130 SER A CA 1
ATOM 989 C C . SER A 1 130 ? -12.364 10.623 6.642 1.00 87.94 130 SER A C 1
ATOM 991 O O . SER A 1 130 ? -13.342 10.370 7.346 1.00 87.94 130 SER A O 1
ATOM 993 N N . ASN A 1 131 ? -11.860 9.738 5.782 1.00 90.50 131 ASN A N 1
ATOM 994 C CA . ASN A 1 131 ? -12.326 8.368 5.650 1.00 90.50 131 ASN A CA 1
ATOM 995 C C . ASN A 1 131 ? -11.309 7.419 6.289 1.00 90.50 131 ASN A C 1
ATOM 997 O O . ASN A 1 131 ? -10.269 7.138 5.698 1.00 90.50 131 ASN A O 1
ATOM 1001 N N . LEU A 1 132 ? -11.640 6.871 7.462 1.00 92.81 132 LEU A N 1
ATOM 1002 C CA . LEU A 1 132 ? -10.789 5.904 8.167 1.00 92.81 132 LEU A CA 1
ATOM 1003 C C . LEU A 1 132 ? -10.537 4.624 7.356 1.00 92.81 132 LEU A C 1
ATOM 1005 O O . LEU A 1 132 ? -9.542 3.944 7.585 1.00 92.81 132 LEU A O 1
ATOM 1009 N N . SER A 1 133 ? -11.414 4.311 6.398 1.00 94.94 133 SER A N 1
ATOM 1010 C CA . SER A 1 133 ? -11.279 3.145 5.519 1.00 94.94 133 SER A CA 1
ATOM 1011 C C . SER A 1 133 ? -10.281 3.362 4.377 1.00 94.94 133 SER A C 1
ATOM 1013 O O . SER A 1 133 ? -10.163 2.486 3.524 1.00 94.94 133 SER A O 1
ATOM 1015 N N . GLN A 1 134 ? -9.604 4.513 4.309 1.00 96.56 134 GLN A N 1
ATOM 1016 C CA . GLN A 1 134 ? -8.634 4.829 3.261 1.00 96.56 134 GLN A CA 1
ATOM 1017 C C . GLN A 1 134 ? -7.378 5.465 3.843 1.00 96.56 134 GLN A C 1
ATOM 1019 O O . GLN A 1 134 ? -7.435 6.544 4.438 1.00 96.56 134 GLN A O 1
ATOM 1024 N N . TRP A 1 135 ? -6.239 4.803 3.661 1.00 97.88 135 TRP A N 1
ATOM 1025 C CA . TRP A 1 135 ? -4.941 5.275 4.139 1.00 97.88 135 TRP A CA 1
ATOM 1026 C C . TRP A 1 135 ? -4.013 5.557 2.965 1.00 97.88 135 TRP A C 1
ATOM 1028 O O . TRP A 1 135 ? -4.056 4.869 1.943 1.00 97.88 135 TRP A O 1
ATOM 1038 N N . ILE A 1 136 ? -3.155 6.559 3.135 1.00 98.25 136 ILE A N 1
ATOM 1039 C CA . ILE A 1 136 ? -2.019 6.823 2.257 1.00 98.25 136 ILE A CA 1
ATOM 1040 C C . ILE A 1 136 ? -0.748 6.491 3.028 1.00 98.25 136 ILE A C 1
ATOM 1042 O O . ILE A 1 136 ? -0.473 7.114 4.053 1.00 98.25 136 ILE A O 1
ATOM 1046 N N . ILE A 1 137 ? 0.019 5.522 2.538 1.00 98.31 137 ILE A N 1
ATOM 1047 C CA . ILE A 1 137 ? 1.321 5.163 3.102 1.00 98.31 137 ILE A CA 1
ATOM 1048 C C . ILE A 1 137 ? 2.408 5.774 2.231 1.00 98.31 137 ILE A C 1
ATOM 1050 O O . ILE A 1 137 ? 2.358 5.638 1.013 1.00 98.31 137 ILE A O 1
ATOM 1054 N N . HIS A 1 138 ? 3.388 6.434 2.835 1.00 98.25 138 HIS A N 1
ATOM 1055 C CA . HIS A 1 138 ? 4.580 6.895 2.135 1.00 98.25 138 HIS A CA 1
ATOM 1056 C C . HIS A 1 138 ? 5.737 5.956 2.453 1.00 98.25 138 HIS A C 1
ATOM 1058 O O . HIS A 1 138 ? 5.981 5.660 3.623 1.00 98.25 138 HIS A O 1
ATOM 1064 N N . LEU A 1 139 ? 6.433 5.516 1.409 1.00 98.38 139 LEU A N 1
ATOM 1065 C CA . LEU A 1 139 ? 7.630 4.688 1.483 1.00 98.38 139 LEU A CA 1
ATOM 1066 C C . LEU A 1 139 ? 8.810 5.512 0.988 1.00 98.38 139 LEU A C 1
ATOM 1068 O O . LEU A 1 139 ? 8.822 5.894 -0.183 1.00 98.38 139 LEU A O 1
ATOM 1072 N N . THR A 1 140 ? 9.774 5.796 1.858 1.00 98.06 140 THR A N 1
ATOM 1073 C CA . THR A 1 140 ? 10.990 6.535 1.499 1.00 98.06 140 THR A CA 1
ATOM 1074 C C . THR A 1 140 ? 12.170 5.577 1.431 1.00 98.06 140 THR A C 1
ATOM 1076 O O . THR A 1 140 ? 12.483 4.894 2.398 1.00 98.06 140 THR A O 1
ATOM 1079 N N . PHE A 1 141 ? 12.862 5.528 0.304 1.00 96.62 141 PHE A N 1
ATOM 1080 C CA . PHE A 1 141 ? 13.915 4.544 0.089 1.00 96.62 141 PHE A CA 1
ATOM 1081 C C . PHE A 1 141 ? 15.304 5.130 0.376 1.00 96.62 141 PHE A C 1
ATOM 1083 O O . PHE A 1 141 ? 15.599 6.259 -0.028 1.00 96.62 141 PHE A O 1
ATOM 1090 N N . PRO A 1 142 ? 16.177 4.401 1.096 1.00 94.56 142 PRO A N 1
ATOM 1091 C CA . PRO A 1 142 ? 17.539 4.850 1.344 1.00 94.56 142 PRO A CA 1
ATOM 1092 C C . PRO A 1 142 ? 18.386 4.799 0.057 1.00 94.56 142 PRO A C 1
ATOM 1094 O O . PRO A 1 142 ? 18.056 4.066 -0.880 1.00 94.56 142 PRO A O 1
ATOM 1097 N N . PRO A 1 143 ? 19.514 5.536 0.010 1.00 94.31 143 PRO A N 1
ATOM 1098 C CA . PRO A 1 143 ? 20.386 5.612 -1.168 1.00 94.31 143 PRO A CA 1
ATOM 1099 C C . PRO A 1 143 ? 21.048 4.280 -1.553 1.00 94.31 143 PRO A C 1
ATOM 1101 O O . PRO A 1 143 ? 21.644 4.184 -2.615 1.00 94.31 143 PRO A O 1
ATOM 1104 N N . THR A 1 144 ? 20.962 3.264 -0.695 1.00 93.62 144 THR A N 1
ATOM 1105 C CA . THR A 1 144 ? 21.536 1.928 -0.899 1.00 93.62 144 THR A CA 1
ATOM 1106 C C . THR A 1 144 ? 20.656 0.997 -1.734 1.00 93.62 144 THR A C 1
ATOM 1108 O O . THR A 1 144 ? 21.043 -0.140 -1.966 1.00 93.62 144 THR A O 1
ATOM 1111 N N . THR A 1 145 ? 19.457 1.432 -2.121 1.00 95.88 145 THR A N 1
ATOM 1112 C CA . THR A 1 145 ? 18.512 0.634 -2.920 1.00 95.88 145 THR A CA 1
ATOM 1113 C C . THR A 1 145 ? 18.531 1.075 -4.380 1.00 95.88 145 THR A C 1
ATOM 1115 O O . THR A 1 145 ? 19.036 2.154 -4.696 1.00 95.88 145 THR A O 1
ATOM 1118 N N . ALA A 1 146 ? 17.877 0.312 -5.261 1.00 96.19 146 ALA A N 1
ATOM 1119 C CA . ALA A 1 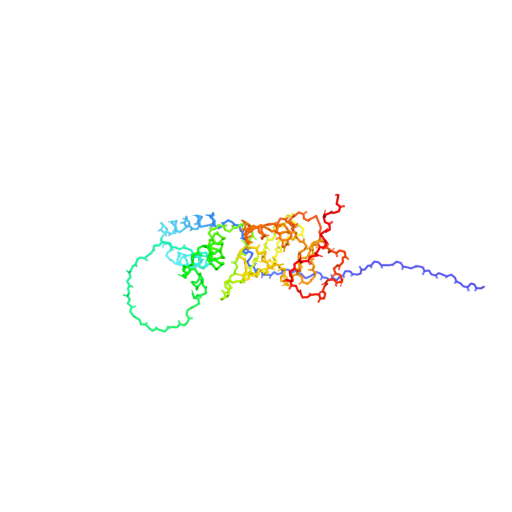146 ? 17.613 0.733 -6.638 1.00 96.19 146 ALA A CA 1
ATOM 1120 C C . ALA A 1 146 ? 16.760 2.021 -6.745 1.00 96.19 146 ALA A C 1
ATOM 1122 O O . ALA A 1 146 ? 16.634 2.579 -7.832 1.00 96.19 146 ALA A O 1
ATOM 1123 N N . TYR A 1 147 ? 16.195 2.525 -5.638 1.00 96.38 147 TYR A N 1
ATOM 1124 C CA . TYR A 1 147 ? 15.320 3.704 -5.568 1.00 96.38 147 TYR A CA 1
ATOM 1125 C C . TYR A 1 147 ? 15.924 4.816 -4.683 1.00 96.38 147 TYR A C 1
ATOM 1127 O O . TYR A 1 147 ? 15.334 5.209 -3.675 1.00 96.38 147 TYR A O 1
ATOM 1135 N N . PRO A 1 148 ? 17.119 5.340 -4.997 1.00 95.56 148 PRO A N 1
ATOM 1136 C CA . PRO A 1 148 ? 17.884 6.157 -4.062 1.00 95.56 148 PRO A CA 1
ATOM 1137 C C . PRO A 1 148 ? 17.184 7.477 -3.708 1.00 95.56 148 PRO A C 1
ATOM 1139 O O . PRO A 1 148 ? 17.015 8.354 -4.552 1.00 95.56 148 PRO A O 1
ATOM 1142 N N . ASN A 1 149 ? 16.838 7.648 -2.426 1.00 95.25 149 ASN A N 1
ATOM 1143 C CA . ASN A 1 149 ? 16.148 8.829 -1.882 1.00 95.25 149 ASN A CA 1
ATOM 1144 C C . ASN A 1 149 ? 14.773 9.114 -2.515 1.00 95.25 149 ASN A C 1
ATOM 1146 O O . ASN A 1 149 ? 14.246 10.223 -2.397 1.00 95.25 149 ASN A O 1
ATOM 1150 N N . GLU A 1 150 ? 14.169 8.125 -3.171 1.00 97.25 150 GLU A N 1
ATOM 1151 C CA . GLU A 1 150 ? 12.846 8.263 -3.771 1.00 97.25 150 GLU A CA 1
ATOM 1152 C C . GLU A 1 150 ? 11.752 8.042 -2.724 1.00 97.25 150 GLU A C 1
ATOM 1154 O O . GLU A 1 150 ? 11.940 7.346 -1.724 1.00 97.25 150 GLU A O 1
ATOM 1159 N N . THR A 1 151 ? 10.586 8.656 -2.936 1.00 97.94 151 THR A N 1
ATOM 1160 C CA . THR A 1 151 ? 9.409 8.437 -2.089 1.00 97.94 151 THR A CA 1
ATOM 1161 C C . THR A 1 151 ? 8.203 8.076 -2.937 1.00 97.94 151 THR A C 1
ATOM 1163 O O . THR A 1 151 ? 7.797 8.839 -3.814 1.00 97.94 151 THR A O 1
ATOM 1166 N N . TYR A 1 152 ? 7.591 6.940 -2.616 1.00 98.50 152 TYR A N 1
ATOM 1167 C CA . TYR A 1 152 ? 6.401 6.422 -3.280 1.00 98.50 152 TYR A CA 1
ATOM 1168 C C . TYR A 1 152 ? 5.207 6.414 -2.334 1.00 98.50 152 TYR A C 1
ATOM 1170 O O . TYR A 1 152 ? 5.363 6.351 -1.114 1.00 98.50 152 TYR A O 1
ATOM 1178 N N . LYS A 1 153 ? 3.999 6.503 -2.895 1.00 98.56 153 LYS A N 1
ATOM 1179 C CA . LYS A 1 153 ? 2.752 6.514 -2.122 1.00 98.56 153 LYS A CA 1
ATOM 1180 C C . LYS A 1 153 ? 1.931 5.274 -2.436 1.00 98.56 153 LYS A C 1
ATOM 1182 O O . LYS A 1 153 ? 1.576 5.077 -3.592 1.00 98.56 153 LYS A O 1
ATOM 1187 N N . LEU A 1 154 ? 1.565 4.508 -1.418 1.00 98.19 154 LEU A N 1
ATOM 1188 C CA . LEU A 1 154 ? 0.548 3.466 -1.505 1.00 98.19 154 LEU A CA 1
ATOM 1189 C C . LEU A 1 154 ? -0.796 4.027 -1.065 1.00 98.19 154 LEU A C 1
ATOM 1191 O O . LEU A 1 154 ? -0.875 4.781 -0.092 1.00 98.19 154 LEU A O 1
ATOM 1195 N N . LYS A 1 155 ? -1.863 3.617 -1.740 1.00 98.12 155 LYS A N 1
ATOM 1196 C CA . LYS A 1 155 ? -3.227 3.803 -1.261 1.00 98.12 155 LYS A CA 1
ATOM 1197 C C . LYS A 1 155 ? -3.786 2.461 -0.816 1.00 98.12 155 LYS A C 1
ATOM 1199 O O . LYS A 1 155 ? -3.912 1.549 -1.625 1.00 98.12 155 LYS A O 1
ATOM 1204 N N . ILE A 1 156 ? -4.171 2.389 0.453 1.00 98.12 156 ILE A N 1
ATOM 1205 C CA . ILE A 1 156 ? -4.817 1.226 1.063 1.00 98.12 156 ILE A CA 1
ATOM 1206 C C . ILE A 1 156 ? -6.295 1.554 1.259 1.00 98.12 156 ILE A C 1
ATOM 1208 O O . ILE A 1 156 ? -6.625 2.590 1.839 1.00 98.12 156 ILE A O 1
ATOM 1212 N N . THR A 1 157 ? -7.190 0.689 0.778 1.00 97.69 157 THR A N 1
ATOM 1213 C CA . THR A 1 157 ? -8.638 0.792 1.031 1.00 97.69 157 THR A CA 1
ATOM 1214 C C . THR A 1 157 ? -9.142 -0.493 1.676 1.00 97.69 157 THR A C 1
ATOM 1216 O O . THR A 1 157 ? -8.974 -1.577 1.125 1.00 97.69 157 THR A O 1
ATOM 1219 N N . PHE A 1 158 ? -9.763 -0.369 2.848 1.00 97.44 158 PHE A N 1
ATOM 1220 C CA . PHE A 1 158 ? -10.244 -1.512 3.626 1.00 97.44 158 PHE A CA 1
ATOM 1221 C C . PHE A 1 158 ? -11.658 -1.922 3.178 1.00 97.44 158 PHE A C 1
ATOM 1223 O O . PHE A 1 158 ? -12.568 -1.085 3.279 1.00 97.44 158 PHE A O 1
ATOM 1230 N N . PRO A 1 159 ? -11.891 -3.178 2.749 1.00 96.75 159 PRO A N 1
ATOM 1231 C CA . PRO A 1 159 ? -13.215 -3.659 2.349 1.00 96.75 159 PRO A CA 1
ATOM 1232 C C . PRO A 1 159 ? -14.153 -3.783 3.553 1.00 96.75 159 PRO A C 1
ATOM 1234 O O . PRO A 1 159 ? -13.708 -3.708 4.699 1.00 96.75 159 PRO A O 1
ATOM 1237 N N . SER A 1 160 ? -15.455 -3.948 3.314 1.00 95.44 160 SER A N 1
ATOM 1238 C CA . SER A 1 160 ? -16.500 -4.008 4.354 1.00 95.44 160 SER A CA 1
ATOM 1239 C C . SER A 1 160 ? -16.383 -5.198 5.308 1.00 95.44 160 SER A C 1
ATOM 1241 O O . SER A 1 160 ? -16.903 -5.127 6.419 1.00 95.44 160 SER A O 1
ATOM 1243 N N . ASP A 1 161 ? -15.688 -6.251 4.897 1.00 95.88 161 ASP A N 1
ATOM 1244 C CA . ASP A 1 161 ? -15.449 -7.488 5.638 1.00 95.88 161 ASP A CA 1
ATOM 1245 C C . ASP A 1 161 ? -14.015 -7.592 6.192 1.00 95.88 161 ASP A C 1
ATOM 1247 O O . ASP A 1 161 ? -13.633 -8.631 6.723 1.00 95.88 161 ASP A O 1
ATOM 1251 N N . TYR A 1 162 ? -13.211 -6.522 6.111 1.00 97.12 162 TYR A N 1
ATOM 1252 C CA . TYR A 1 162 ? -11.881 -6.485 6.730 1.00 97.12 162 TYR A CA 1
ATOM 1253 C C . TYR A 1 162 ? -11.968 -6.800 8.237 1.00 97.12 162 TYR A C 1
ATOM 1255 O O . TYR A 1 162 ? -12.789 -6.182 8.930 1.00 97.12 162 TYR A O 1
ATOM 1263 N N . PRO A 1 163 ? -11.116 -7.693 8.782 1.00 96.25 163 PRO A N 1
ATOM 1264 C CA . PRO A 1 163 ? -9.874 -8.235 8.209 1.00 96.25 163 PRO A CA 1
ATOM 1265 C C . PRO A 1 163 ? -10.010 -9.587 7.490 1.00 96.25 163 PRO A C 1
ATOM 1267 O O . PRO A 1 163 ? -8.989 -10.187 7.164 1.00 96.25 163 PRO A O 1
ATOM 1270 N N . THR A 1 164 ? -11.226 -10.094 7.272 1.00 96.06 164 THR A N 1
ATOM 1271 C CA . THR A 1 164 ? -11.442 -11.393 6.615 1.00 96.06 164 THR A CA 1
ATOM 1272 C C . THR A 1 164 ? -10.891 -11.390 5.191 1.00 96.06 164 THR A C 1
ATOM 1274 O O . THR A 1 164 ? -10.091 -12.257 4.853 1.00 96.06 164 THR A O 1
ATOM 1277 N N . SER A 1 165 ? -11.251 -10.382 4.389 1.00 95.69 165 SER A N 1
ATOM 1278 C CA . SER A 1 165 ? -10.621 -10.131 3.087 1.00 95.69 165 SER A CA 1
ATOM 1279 C C . SER A 1 165 ? -9.455 -9.137 3.193 1.00 95.69 165 SER A C 1
ATOM 1281 O O . SER A 1 165 ? -9.504 -8.229 4.039 1.00 95.69 165 SER A O 1
ATOM 1283 N N . PRO A 1 166 ? -8.441 -9.249 2.310 1.00 96.75 166 PRO A N 1
ATOM 1284 C CA . PRO A 1 166 ? -7.341 -8.293 2.237 1.00 96.75 166 PRO A CA 1
ATOM 1285 C C . PRO A 1 166 ? -7.822 -6.883 1.877 1.00 96.75 166 PRO A C 1
ATOM 1287 O O . PRO A 1 166 ? -8.847 -6.713 1.206 1.00 96.75 166 PRO A O 1
ATOM 1290 N N . PRO A 1 167 ? -7.082 -5.838 2.279 1.00 97.25 167 PRO A N 1
ATOM 1291 C CA . PRO A 1 167 ? -7.317 -4.502 1.767 1.00 97.25 167 PRO A CA 1
ATOM 1292 C C . PRO A 1 167 ? -6.846 -4.402 0.310 1.00 97.25 167 PRO A C 1
ATOM 1294 O O . PRO A 1 167 ? -5.841 -4.998 -0.068 1.00 97.25 167 PRO A O 1
ATOM 1297 N N . SER A 1 168 ? -7.503 -3.573 -0.506 1.00 96.69 168 SER A N 1
ATOM 1298 C CA . SER A 1 168 ? -6.937 -3.222 -1.814 1.00 96.69 168 SER A CA 1
ATOM 1299 C C . SER A 1 168 ? -5.732 -2.306 -1.595 1.00 96.69 168 SER A C 1
ATOM 1301 O O . SER A 1 168 ? -5.865 -1.306 -0.875 1.00 96.69 168 SER A O 1
ATOM 1303 N N . CYS A 1 169 ? -4.605 -2.581 -2.245 1.00 97.88 169 CYS A N 1
ATOM 1304 C CA . CYS A 1 169 ? -3.393 -1.773 -2.150 1.00 97.88 169 CYS A CA 1
ATOM 1305 C C . CYS A 1 169 ? -2.785 -1.556 -3.535 1.00 97.88 169 CYS A C 1
ATOM 1307 O O . CYS A 1 169 ? -2.617 -2.509 -4.288 1.00 97.88 169 CYS A O 1
ATOM 1309 N N . TYR A 1 170 ? -2.457 -0.309 -3.865 1.00 97.88 170 TYR A N 1
ATOM 1310 C CA . TYR A 1 170 ? -1.802 0.041 -5.125 1.00 97.88 170 TYR A CA 1
ATOM 1311 C C . TYR A 1 170 ? -0.986 1.329 -4.980 1.00 97.88 170 TYR A C 1
ATOM 1313 O O . TYR A 1 170 ? -1.268 2.174 -4.120 1.00 97.88 170 TYR A O 1
ATOM 1321 N N . PHE A 1 171 ? 0.022 1.506 -5.830 1.00 98.50 171 PHE A N 1
ATOM 1322 C CA . PHE A 1 171 ? 0.817 2.725 -5.903 1.00 98.50 171 PHE A CA 1
ATOM 1323 C C . PHE A 1 171 ? 0.043 3.864 -6.573 1.00 98.50 171 PHE A C 1
ATOM 1325 O O . PHE A 1 171 ? -0.534 3.730 -7.649 1.00 98.50 171 PHE A O 1
ATOM 1332 N N . LEU A 1 172 ? 0.080 5.041 -5.956 1.00 97.88 172 LEU A N 1
ATOM 1333 C CA . LEU A 1 172 ? -0.296 6.288 -6.610 1.00 97.88 172 LEU A CA 1
ATOM 1334 C C . LEU A 1 172 ? 0.852 6.774 -7.492 1.00 97.88 172 LEU A C 1
ATOM 1336 O O . LEU A 1 172 ? 2.017 6.535 -7.193 1.00 97.88 172 LEU A O 1
ATOM 1340 N N . LYS A 1 173 ? 0.525 7.535 -8.540 1.00 95.75 173 LYS A N 1
ATOM 1341 C CA . LYS A 1 173 ? 1.540 8.124 -9.417 1.00 95.75 173 LYS A CA 1
ATOM 1342 C C . LYS A 1 173 ? 2.444 9.123 -8.657 1.00 95.75 173 LYS A C 1
ATOM 1344 O O . LYS A 1 173 ? 1.928 9.897 -7.837 1.00 95.75 173 LYS A O 1
ATOM 1349 N N . PRO A 1 174 ? 3.755 9.162 -8.967 1.00 96.88 174 PRO A N 1
ATOM 1350 C CA . PRO A 1 174 ? 4.470 8.251 -9.874 1.00 96.88 174 PRO A CA 1
ATOM 1351 C C . PRO A 1 174 ? 4.615 6.838 -9.281 1.00 96.88 174 PRO A C 1
ATOM 1353 O O . PRO A 1 174 ? 4.818 6.694 -8.083 1.00 96.88 174 PRO A O 1
ATOM 1356 N N . THR A 1 175 ? 4.508 5.802 -10.118 1.00 97.12 175 THR A N 1
ATOM 1357 C CA . THR A 1 175 ? 4.678 4.396 -9.698 1.00 97.12 175 THR A CA 1
ATOM 1358 C C . THR A 1 175 ? 6.147 3.980 -9.807 1.00 97.12 175 THR A C 1
ATOM 1360 O O . THR A 1 175 ? 6.756 4.314 -10.832 1.00 97.12 175 THR A O 1
ATOM 1363 N N . PRO A 1 176 ? 6.691 3.201 -8.861 1.00 97.31 176 PRO A N 1
ATOM 1364 C CA . PRO A 1 176 ? 8.028 2.636 -8.994 1.00 97.31 176 PRO A CA 1
ATOM 1365 C C . PRO A 1 176 ? 8.081 1.661 -10.176 1.00 97.31 176 PRO A C 1
ATOM 1367 O O . PRO A 1 176 ? 7.094 0.993 -10.488 1.00 97.31 176 PRO A O 1
ATOM 1370 N N . ALA A 1 177 ? 9.224 1.606 -10.855 1.00 97.31 177 ALA A N 1
ATOM 1371 C CA . ALA A 1 177 ? 9.502 0.574 -11.845 1.00 97.31 177 ALA A CA 1
ATOM 1372 C C . ALA A 1 177 ? 10.109 -0.639 -11.133 1.00 97.31 177 ALA A C 1
ATOM 1374 O O . ALA A 1 177 ? 11.294 -0.616 -10.819 1.00 97.31 177 ALA A O 1
ATOM 1375 N N . HIS A 1 178 ? 9.269 -1.641 -10.866 1.00 97.25 178 HIS A N 1
ATOM 1376 C CA . HIS A 1 178 ? 9.615 -2.913 -10.236 1.00 97.25 178 HIS A CA 1
ATOM 1377 C C . HIS A 1 178 ? 8.995 -4.076 -11.030 1.00 97.25 178 HIS A C 1
ATOM 1379 O O . HIS A 1 178 ? 7.897 -3.911 -11.561 1.00 97.25 178 HIS A O 1
ATOM 1385 N N . GLU A 1 179 ? 9.610 -5.261 -11.030 1.00 96.00 179 GLU A N 1
ATOM 1386 C CA . GLU A 1 179 ? 9.113 -6.484 -11.705 1.00 96.00 179 GLU A CA 1
ATOM 1387 C C . GLU A 1 179 ? 7.723 -6.959 -11.243 1.00 96.00 179 GLU A C 1
ATOM 1389 O O . GLU A 1 179 ? 7.043 -7.704 -11.937 1.00 96.00 179 GLU A O 1
ATOM 1394 N N . HIS A 1 180 ? 7.273 -6.459 -10.094 1.00 95.81 180 HIS A N 1
ATOM 1395 C CA . HIS A 1 180 ? 5.963 -6.735 -9.494 1.00 95.81 180 HIS A CA 1
ATOM 1396 C C . HIS A 1 180 ? 5.060 -5.497 -9.405 1.00 95.81 180 HIS A C 1
ATOM 1398 O O . HIS A 1 180 ? 4.033 -5.543 -8.733 1.00 95.81 180 HIS A O 1
ATOM 1404 N N . VAL A 1 181 ? 5.433 -4.369 -10.025 1.00 96.88 181 VAL A N 1
ATOM 1405 C CA . VAL A 1 181 ? 4.636 -3.131 -9.984 1.00 96.88 181 VAL A CA 1
ATOM 1406 C C . VAL A 1 181 ? 4.292 -2.640 -11.382 1.00 96.88 181 VAL A C 1
ATOM 1408 O O . VAL A 1 181 ? 5.132 -2.162 -12.157 1.00 96.88 181 VAL A O 1
ATOM 1411 N N . TYR A 1 182 ? 2.998 -2.667 -11.662 1.00 96.25 182 TYR A N 1
ATOM 1412 C CA . TYR A 1 182 ? 2.424 -2.206 -12.911 1.00 96.25 182 TYR A CA 1
ATOM 1413 C C . TYR A 1 182 ? 2.380 -0.678 -12.984 1.00 96.25 182 TYR A C 1
ATOM 1415 O O . TYR A 1 182 ? 2.328 0.043 -11.985 1.00 96.25 182 TYR A O 1
ATOM 1423 N N . THR A 1 183 ? 2.378 -0.153 -14.205 1.00 95.94 183 THR A N 1
ATOM 1424 C CA . THR A 1 183 ? 2.306 1.297 -14.476 1.00 95.94 183 THR A CA 1
ATOM 1425 C C . THR A 1 183 ? 0.989 1.947 -14.041 1.00 95.94 183 THR A C 1
ATOM 1427 O O . THR A 1 183 ? 0.955 3.157 -13.789 1.00 95.94 183 THR A O 1
ATOM 1430 N N . ASN A 1 184 ? -0.087 1.166 -13.906 1.00 94.19 184 ASN A N 1
ATOM 1431 C CA . ASN A 1 184 ? -1.351 1.620 -13.322 1.00 94.19 184 ASN A CA 1
ATOM 1432 C C . ASN A 1 184 ? -1.291 1.721 -11.781 1.00 94.19 184 ASN A C 1
ATOM 1434 O O . ASN A 1 184 ? -2.123 2.409 -11.188 1.00 94.19 184 ASN A O 1
ATOM 1438 N N . GLY A 1 185 ? -0.282 1.107 -11.155 1.00 96.69 185 GLY A N 1
ATOM 1439 C CA . GLY A 1 185 ? -0.038 1.094 -9.717 1.00 96.69 185 GLY A CA 1
ATOM 1440 C C . GLY A 1 185 ? -0.303 -0.247 -9.040 1.00 96.69 185 GLY A C 1
ATOM 1441 O O . GLY A 1 185 ? 0.041 -0.379 -7.866 1.00 96.69 185 GLY A O 1
ATOM 1442 N N . ASP A 1 186 ? -0.892 -1.222 -9.732 1.00 95.94 186 ASP A N 1
ATOM 1443 C CA . ASP A 1 186 ? -1.139 -2.540 -9.148 1.00 95.94 186 ASP A CA 1
ATOM 1444 C C . ASP A 1 186 ? 0.162 -3.248 -8.774 1.00 95.94 186 ASP A C 1
ATOM 1446 O O . ASP A 1 186 ? 1.226 -3.001 -9.350 1.00 95.94 186 ASP A O 1
ATOM 1450 N N . ILE A 1 187 ? 0.054 -4.122 -7.778 1.00 95.75 187 ILE A N 1
ATOM 1451 C CA . ILE A 1 187 ? 1.180 -4.824 -7.174 1.00 95.75 187 ILE A CA 1
ATOM 1452 C C . ILE A 1 187 ? 0.904 -6.320 -7.255 1.00 95.75 187 ILE A C 1
ATOM 1454 O O . ILE A 1 187 ? -0.077 -6.782 -6.681 1.00 95.75 187 ILE A O 1
ATOM 1458 N N . CYS A 1 188 ? 1.766 -7.075 -7.924 1.00 93.25 188 CYS A N 1
ATOM 1459 C CA . CYS A 1 188 ? 1.729 -8.534 -7.902 1.00 93.25 188 CYS A CA 1
ATOM 1460 C C . CYS A 1 188 ? 2.298 -9.023 -6.569 1.00 93.25 188 CYS A C 1
ATOM 1462 O O . CYS A 1 188 ? 3.510 -9.064 -6.398 1.00 93.25 188 CYS A O 1
ATOM 1464 N N . LEU A 1 189 ? 1.432 -9.311 -5.598 1.00 93.00 189 LEU A N 1
ATOM 1465 C CA . LEU A 1 189 ? 1.848 -9.771 -4.276 1.00 93.00 189 LEU A CA 1
ATOM 1466 C C . LEU A 1 189 ? 0.758 -10.661 -3.683 1.00 93.00 189 LEU A C 1
ATOM 1468 O O . LEU A 1 189 ? -0.351 -10.184 -3.442 1.00 93.00 189 LEU A O 1
ATOM 1472 N N . SER A 1 190 ? 1.082 -11.918 -3.388 1.00 91.31 190 SER A N 1
ATOM 1473 C CA . SER A 1 190 ? 0.135 -12.909 -2.851 1.00 91.31 190 SER A CA 1
ATOM 1474 C C . SER A 1 190 ? -0.552 -12.465 -1.552 1.00 91.31 190 SER A C 1
ATOM 1476 O O . SER A 1 190 ? -1.709 -12.804 -1.304 1.00 91.31 190 SER A O 1
ATOM 1478 N N . LEU A 1 191 ? 0.101 -11.608 -0.753 1.00 92.94 191 LEU A N 1
ATOM 1479 C CA . LEU A 1 191 ? -0.473 -10.995 0.456 1.00 92.94 191 LEU A 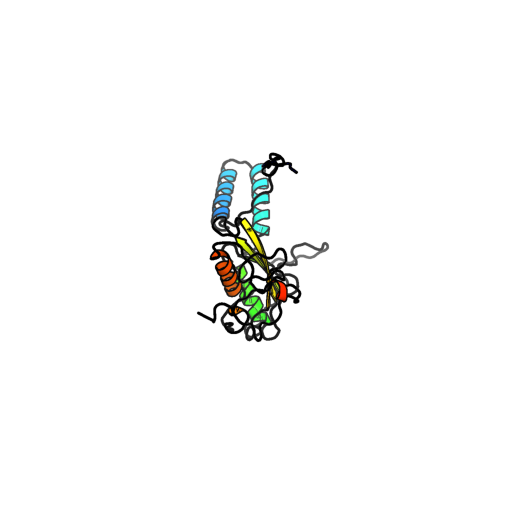CA 1
ATOM 1480 C C . LEU A 1 191 ? -1.705 -10.112 0.180 1.00 92.94 191 LEU A C 1
ATOM 1482 O O . LEU A 1 191 ? -2.419 -9.755 1.114 1.00 92.94 191 LEU A O 1
ATOM 1486 N N . LEU A 1 192 ? -1.947 -9.719 -1.072 1.00 92.56 192 LEU A N 1
ATOM 1487 C CA . LEU A 1 192 ? -3.147 -8.991 -1.505 1.00 92.56 192 LEU A CA 1
ATOM 1488 C C . LEU A 1 192 ? -4.257 -9.923 -2.020 1.00 92.56 192 LEU A C 1
ATOM 1490 O O . LEU A 1 192 ? -5.325 -9.439 -2.404 1.00 92.56 192 LEU A O 1
ATOM 1494 N N . GLY A 1 193 ? -4.021 -11.236 -2.003 1.00 91.88 193 GLY A N 1
ATOM 1495 C CA . GLY A 1 193 ? -4.921 -12.277 -2.487 1.00 91.88 193 GLY A CA 1
ATOM 1496 C C . GLY A 1 193 ? -4.854 -13.532 -1.616 1.00 91.88 193 GLY A C 1
ATOM 1497 O O . GLY A 1 193 ? -5.349 -13.522 -0.488 1.00 91.88 193 GLY A O 1
ATOM 1498 N N . SER A 1 194 ? -4.279 -14.609 -2.156 1.00 90.88 194 SER A N 1
ATOM 1499 C CA . SER A 1 194 ? -4.309 -15.968 -1.588 1.00 90.88 194 SER A CA 1
ATOM 1500 C C . SER A 1 194 ? -3.659 -16.102 -0.211 1.00 90.88 194 SER A C 1
ATOM 1502 O O . SER A 1 194 ? -4.181 -16.822 0.640 1.00 90.88 194 SER A O 1
ATOM 1504 N N . ASP A 1 195 ? -2.565 -15.383 0.034 1.00 94.25 195 ASP A N 1
ATOM 1505 C CA . ASP A 1 195 ? -1.767 -15.530 1.257 1.00 94.25 195 ASP A CA 1
ATOM 1506 C C . ASP A 1 195 ? -2.201 -14.575 2.372 1.00 94.25 195 ASP A C 1
ATOM 1508 O O . ASP A 1 195 ? -1.612 -14.550 3.459 1.00 94.25 195 ASP A O 1
ATOM 1512 N N . TRP A 1 196 ? -3.244 -13.773 2.137 1.00 96.38 196 TRP A N 1
ATOM 1513 C CA . TRP A 1 196 ? -3.777 -12.898 3.167 1.00 96.38 196 TRP A CA 1
ATOM 1514 C C . TRP A 1 196 ? -4.339 -13.704 4.338 1.00 96.38 196 TRP A C 1
ATOM 1516 O O . TRP A 1 196 ? -5.184 -14.588 4.189 1.00 96.38 196 TRP A O 1
ATOM 1526 N N . ARG A 1 197 ? -3.930 -13.328 5.550 1.00 97.19 197 ARG A N 1
ATOM 1527 C CA . ARG A 1 197 ? -4.467 -13.891 6.790 1.00 97.19 197 ARG A CA 1
ATOM 1528 C C . ARG A 1 197 ? -5.088 -12.772 7.620 1.00 97.19 197 ARG A C 1
ATOM 1530 O O . ARG A 1 197 ? -4.431 -11.752 7.810 1.00 97.19 197 ARG A O 1
ATOM 1537 N N . PRO A 1 198 ? -6.267 -12.962 8.244 1.00 96.06 198 PRO A N 1
ATOM 1538 C CA . PRO A 1 198 ? -6.886 -11.936 9.093 1.00 96.06 198 PRO A CA 1
ATOM 1539 C C . PRO A 1 198 ? -6.033 -11.480 10.290 1.00 96.06 198 PRO A C 1
ATOM 1541 O O . PRO A 1 198 ? -6.328 -10.462 10.920 1.00 96.06 198 PRO A O 1
ATOM 1544 N N . THR A 1 199 ? -4.975 -12.225 10.621 1.00 95.56 199 THR A N 1
ATOM 1545 C CA . THR A 1 199 ? -3.956 -11.872 11.621 1.00 95.56 199 THR A CA 1
ATOM 1546 C C . THR A 1 199 ? -2.969 -10.804 11.141 1.00 95.56 199 THR A C 1
ATOM 1548 O O . THR A 1 199 ? -2.301 -10.193 11.970 1.00 95.56 199 THR A O 1
ATOM 1551 N N . MET A 1 200 ? -2.864 -10.571 9.832 1.00 97.12 200 MET A N 1
ATOM 1552 C CA . MET A 1 200 ? -2.012 -9.545 9.225 1.00 97.12 200 MET A CA 1
ATOM 1553 C C . MET A 1 200 ? -2.637 -8.155 9.336 1.00 97.12 200 MET A C 1
ATOM 1555 O O . MET A 1 200 ? -3.850 -8.023 9.477 1.00 97.12 200 MET A O 1
ATOM 1559 N N . SER A 1 201 ? -1.809 -7.114 9.257 1.00 97.25 201 SER A N 1
ATOM 1560 C CA . SER A 1 201 ? -2.210 -5.705 9.334 1.00 97.25 201 SER A CA 1
ATOM 1561 C C . SER A 1 201 ? -1.774 -4.910 8.101 1.00 97.25 201 SER A C 1
ATOM 1563 O O . SER A 1 201 ? -0.868 -5.312 7.361 1.00 97.25 201 SER A O 1
ATOM 1565 N N . ALA A 1 202 ? -2.360 -3.724 7.915 1.00 97.31 202 ALA A N 1
ATOM 1566 C CA . ALA A 1 202 ? -1.922 -2.785 6.878 1.00 97.31 202 ALA A CA 1
ATOM 1567 C C . ALA A 1 202 ? -0.458 -2.333 7.060 1.00 97.31 202 ALA A C 1
ATOM 1569 O O . ALA A 1 202 ? 0.219 -2.027 6.080 1.00 97.31 202 ALA A O 1
ATOM 1570 N N . GLU A 1 203 ? 0.045 -2.318 8.299 1.00 97.38 203 GLU A N 1
ATOM 1571 C CA . GLU A 1 203 ? 1.456 -2.052 8.601 1.00 97.38 203 GLU A CA 1
ATOM 1572 C C . GLU A 1 203 ? 2.357 -3.176 8.081 1.00 97.38 203 GLU A C 1
ATOM 1574 O O . GLU A 1 203 ? 3.297 -2.903 7.337 1.00 97.38 203 GLU A O 1
ATOM 1579 N N . THR A 1 204 ? 2.036 -4.437 8.400 1.00 96.50 204 THR A N 1
ATOM 1580 C CA . THR A 1 204 ? 2.820 -5.588 7.919 1.00 96.50 204 THR A CA 1
ATOM 1581 C C . THR A 1 204 ? 2.830 -5.664 6.396 1.00 96.50 204 THR A C 1
ATOM 1583 O O . THR A 1 204 ? 3.879 -5.890 5.806 1.00 96.50 204 THR A O 1
ATOM 1586 N N . LEU A 1 205 ? 1.698 -5.362 5.751 1.00 97.75 205 LEU A N 1
ATOM 1587 C CA . LEU A 1 205 ? 1.598 -5.292 4.295 1.00 97.75 205 LEU A CA 1
ATOM 1588 C C . LEU A 1 205 ? 2.514 -4.206 3.703 1.00 97.75 205 LEU A C 1
ATOM 1590 O O . LEU A 1 205 ? 3.214 -4.452 2.723 1.00 97.75 205 LEU A O 1
ATOM 1594 N N . ALA A 1 206 ? 2.542 -3.010 4.302 1.00 98.12 206 ALA A N 1
ATOM 1595 C CA . ALA A 1 206 ? 3.418 -1.926 3.857 1.00 98.12 206 ALA A CA 1
ATOM 1596 C C . ALA A 1 206 ? 4.907 -2.271 4.026 1.00 98.12 206 ALA A C 1
ATOM 1598 O O . ALA A 1 206 ? 5.708 -1.951 3.146 1.00 98.12 206 ALA A O 1
ATOM 1599 N N . VAL A 1 207 ? 5.271 -2.944 5.123 1.00 97.75 207 VAL A N 1
ATOM 1600 C CA . VAL A 1 207 ? 6.636 -3.440 5.359 1.00 97.75 207 VAL A CA 1
ATOM 1601 C C . VAL A 1 207 ? 7.028 -4.477 4.306 1.00 97.75 207 VAL A C 1
ATOM 1603 O O . VAL A 1 207 ? 8.111 -4.366 3.735 1.00 97.75 207 VAL A O 1
ATOM 1606 N N . SER A 1 208 ? 6.145 -5.428 3.987 1.00 97.69 208 SER A N 1
ATOM 1607 C CA . SER A 1 208 ? 6.390 -6.424 2.936 1.00 97.69 208 SER A CA 1
ATOM 1608 C C . SER A 1 208 ? 6.616 -5.775 1.570 1.00 97.69 208 SER A C 1
ATOM 1610 O O . SER A 1 208 ? 7.593 -6.097 0.899 1.00 97.69 208 SER A O 1
ATOM 1612 N N . ILE A 1 209 ? 5.784 -4.801 1.183 1.00 98.19 209 ILE A N 1
ATOM 1613 C CA . ILE A 1 209 ? 5.958 -4.067 -0.082 1.00 98.19 209 ILE A CA 1
ATOM 1614 C C . ILE A 1 209 ? 7.278 -3.284 -0.085 1.00 98.19 209 ILE A C 1
ATOM 1616 O O . ILE A 1 209 ? 7.999 -3.294 -1.080 1.00 98.19 209 ILE A O 1
ATOM 1620 N N . MET A 1 210 ? 7.634 -2.620 1.019 1.00 97.25 210 MET A N 1
ATOM 1621 C CA . MET A 1 210 ? 8.914 -1.913 1.106 1.00 97.25 210 MET A CA 1
ATOM 1622 C C . MET A 1 210 ? 10.105 -2.872 0.985 1.00 97.25 210 MET A C 1
ATOM 1624 O O . MET A 1 210 ? 11.078 -2.545 0.304 1.00 97.25 210 MET A O 1
ATOM 1628 N N . SER A 1 211 ? 10.026 -4.043 1.620 1.00 96.44 211 SER A N 1
ATOM 1629 C CA . SER A 1 211 ? 11.055 -5.081 1.531 1.00 96.44 211 SER A CA 1
ATOM 1630 C C . SER A 1 211 ? 11.213 -5.584 0.099 1.00 96.44 211 SER A C 1
ATOM 1632 O O . SER A 1 211 ? 12.337 -5.628 -0.386 1.00 96.44 211 SER A O 1
ATOM 1634 N N . MET A 1 212 ? 10.099 -5.868 -0.586 1.00 96.38 212 MET A N 1
ATOM 1635 C CA . MET A 1 212 ? 10.075 -6.289 -1.990 1.00 96.38 212 MET A CA 1
ATOM 1636 C C . MET A 1 212 ? 10.810 -5.284 -2.888 1.00 96.38 212 MET A C 1
ATOM 1638 O O . MET A 1 212 ? 11.711 -5.656 -3.628 1.00 96.38 212 MET A O 1
ATOM 1642 N N . LEU A 1 213 ? 10.509 -3.985 -2.762 1.00 96.88 213 LEU A N 1
ATOM 1643 C CA . LEU A 1 213 ? 11.218 -2.961 -3.539 1.00 96.88 213 LEU A CA 1
ATOM 1644 C C . LEU A 1 213 ? 12.690 -2.827 -3.127 1.00 96.88 213 LEU A C 1
ATOM 1646 O O . LEU A 1 213 ? 13.539 -2.530 -3.961 1.00 96.88 213 LEU A O 1
ATOM 1650 N N . SER A 1 214 ? 13.008 -3.018 -1.847 1.00 95.69 214 SER A N 1
ATOM 1651 C CA . SER A 1 214 ? 14.381 -2.878 -1.350 1.00 95.69 214 SER A CA 1
ATOM 1652 C C . SER A 1 214 ? 15.295 -4.023 -1.794 1.00 95.69 214 SER A C 1
ATOM 1654 O O . SER A 1 214 ? 16.504 -3.812 -1.861 1.00 95.69 214 SER A O 1
ATOM 1656 N N . SER A 1 215 ? 14.745 -5.205 -2.097 1.00 94.75 215 SER A N 1
ATOM 1657 C CA . SER A 1 215 ? 15.502 -6.352 -2.616 1.00 94.75 215 SER A CA 1
ATOM 1658 C C . SER A 1 215 ? 15.777 -6.290 -4.119 1.00 94.75 215 SER A C 1
ATOM 1660 O O . SER A 1 215 ? 16.584 -7.076 -4.609 1.00 94.75 215 SER A O 1
ATOM 1662 N N . ALA A 1 216 ? 15.144 -5.371 -4.854 1.00 94.62 216 ALA A N 1
ATOM 1663 C CA . ALA A 1 216 ? 15.365 -5.231 -6.288 1.00 94.62 216 ALA A CA 1
ATOM 1664 C C . ALA A 1 216 ? 16.804 -4.778 -6.593 1.00 94.62 216 ALA A C 1
ATOM 1666 O O . ALA A 1 216 ? 17.256 -3.738 -6.104 1.00 94.62 216 ALA A O 1
ATOM 1667 N N . GLY A 1 217 ? 17.505 -5.539 -7.440 1.00 92.38 217 GLY A N 1
ATOM 1668 C CA . GLY A 1 217 ? 18.841 -5.178 -7.923 1.00 92.38 217 GLY A CA 1
ATOM 1669 C C . GLY A 1 217 ? 18.821 -4.027 -8.934 1.00 92.38 217 GLY A C 1
ATOM 1670 O O . GLY A 1 217 ? 19.706 -3.175 -8.927 1.00 92.38 217 GLY A O 1
ATOM 1671 N N . GLU A 1 218 ? 17.782 -3.961 -9.766 1.00 93.00 218 GLU A N 1
ATOM 1672 C CA . GLU A 1 218 ? 17.583 -2.918 -10.771 1.00 93.00 218 GLU A CA 1
ATOM 1673 C C . GLU A 1 218 ? 16.099 -2.568 -10.941 1.00 93.00 218 GLU A C 1
ATOM 1675 O O . GLU A 1 218 ? 15.210 -3.253 -10.430 1.00 93.00 218 GLU A O 1
ATOM 1680 N N . LYS A 1 219 ? 15.820 -1.470 -11.651 1.00 96.25 219 LYS A N 1
ATOM 1681 C CA . LYS A 1 219 ? 14.450 -1.050 -11.958 1.00 96.25 219 LYS A CA 1
ATOM 1682 C C . LYS A 1 219 ? 13.972 -1.716 -13.244 1.00 96.25 219 LYS A C 1
ATOM 1684 O O . LYS A 1 219 ? 14.491 -1.422 -14.317 1.00 96.25 219 LYS A O 1
ATOM 1689 N N . SER A 1 220 ? 12.928 -2.526 -13.150 1.00 95.38 220 SER A N 1
ATOM 1690 C CA . SER A 1 220 ? 12.318 -3.234 -14.281 1.00 95.38 220 SER A CA 1
ATOM 1691 C C . SER A 1 220 ? 10.791 -3.101 -14.256 1.00 95.38 220 SER A C 1
ATOM 1693 O O . SER A 1 220 ? 10.230 -2.406 -13.410 1.00 95.38 220 SER A O 1
ATOM 1695 N N . ARG A 1 221 ? 10.081 -3.687 -15.222 1.00 94.81 221 ARG A N 1
ATOM 1696 C CA . ARG A 1 221 ? 8.609 -3.743 -15.238 1.00 94.81 221 ARG A CA 1
ATOM 1697 C C . ARG A 1 221 ? 8.155 -5.187 -15.433 1.00 94.81 221 ARG A C 1
ATOM 1699 O O . ARG A 1 221 ? 8.906 -5.941 -16.051 1.0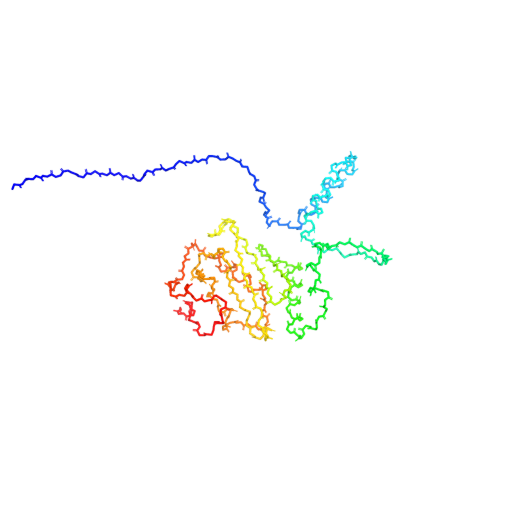0 94.81 221 ARG A O 1
ATOM 1706 N N . PRO A 1 222 ? 6.943 -5.553 -14.971 1.00 93.81 222 PRO A N 1
ATOM 1707 C CA . PRO A 1 222 ? 6.360 -6.851 -15.293 1.00 93.81 222 PRO A CA 1
ATOM 1708 C C . PRO A 1 222 ? 6.311 -7.057 -16.813 1.00 93.81 222 PRO A C 1
ATOM 1710 O O . PRO A 1 222 ? 6.069 -6.102 -17.562 1.00 93.81 222 PRO A O 1
ATOM 1713 N N . MET A 1 223 ? 6.535 -8.290 -17.273 1.00 90.25 223 MET A N 1
ATOM 1714 C CA . MET A 1 223 ? 6.603 -8.622 -18.704 1.00 90.25 223 MET A CA 1
ATOM 1715 C C . MET A 1 223 ? 5.287 -8.319 -19.442 1.00 90.25 223 MET A C 1
ATOM 1717 O O . MET A 1 223 ? 5.290 -7.887 -20.593 1.00 90.25 223 MET A O 1
ATOM 1721 N N . ASP A 1 224 ? 4.162 -8.479 -18.757 1.00 90.44 224 ASP A N 1
ATOM 1722 C CA . ASP A 1 224 ? 2.798 -8.260 -19.235 1.00 90.44 224 ASP A CA 1
ATOM 1723 C C . ASP A 1 224 ? 2.265 -6.842 -18.940 1.00 90.44 224 ASP A C 1
ATOM 1725 O O . ASP A 1 224 ? 1.090 -6.545 -19.175 1.00 90.44 224 ASP A O 1
ATOM 1729 N N . ASN A 1 225 ? 3.124 -5.916 -18.487 1.00 90.44 225 ASN A N 1
ATOM 1730 C CA . ASN A 1 225 ? 2.709 -4.579 -18.056 1.00 90.44 225 ASN A CA 1
ATOM 1731 C C . ASN A 1 225 ? 1.863 -3.828 -19.094 1.00 90.44 225 ASN A C 1
ATOM 1733 O O . ASN A 1 225 ? 0.924 -3.131 -18.719 1.00 90.44 225 ASN A O 1
ATOM 1737 N N . SER A 1 226 ? 2.176 -3.955 -20.385 1.00 88.50 226 SER A N 1
ATOM 1738 C CA . SER A 1 226 ? 1.433 -3.277 -21.456 1.00 88.50 226 SER A CA 1
ATOM 1739 C C . SER A 1 226 ? -0.029 -3.720 -21.542 1.00 88.50 226 SER A C 1
ATOM 1741 O O . SER A 1 226 ? -0.891 -2.895 -21.838 1.00 88.50 226 SER A O 1
ATOM 1743 N N . ALA A 1 227 ? -0.318 -4.994 -21.260 1.00 85.88 227 ALA A N 1
ATOM 1744 C CA . ALA A 1 227 ? -1.680 -5.521 -21.272 1.00 85.88 227 ALA A CA 1
ATOM 1745 C C . ALA A 1 227 ? -2.475 -5.052 -20.041 1.00 85.88 227 ALA A C 1
ATOM 1747 O O . ALA A 1 227 ? -3.656 -4.724 -20.152 1.00 85.88 227 ALA A O 1
ATOM 1748 N N . HIS A 1 228 ? -1.814 -4.950 -18.884 1.00 85.62 228 HIS A N 1
ATOM 1749 C CA . HIS A 1 228 ? -2.458 -4.585 -17.617 1.00 85.62 228 HIS A CA 1
ATOM 1750 C C . HIS A 1 228 ? -2.554 -3.068 -17.371 1.00 85.62 228 HIS A C 1
ATOM 1752 O O . HIS A 1 228 ? -3.406 -2.601 -16.617 1.00 85.62 228 HIS A O 1
ATOM 1758 N N . ALA A 1 229 ? -1.722 -2.258 -18.034 1.00 83.00 229 ALA A N 1
ATOM 1759 C CA . ALA A 1 229 ? -1.606 -0.812 -17.801 1.00 83.00 229 ALA A CA 1
ATOM 1760 C C . ALA A 1 229 ? -2.919 -0.019 -17.955 1.00 83.00 229 ALA A C 1
ATOM 1762 O O . ALA A 1 229 ? -3.067 1.047 -17.351 1.00 83.00 229 ALA A O 1
ATOM 1763 N N . ALA A 1 230 ? -3.861 -0.509 -18.767 1.00 84.81 230 ALA A N 1
ATOM 1764 C CA . ALA A 1 230 ? -5.151 0.139 -19.001 1.00 84.81 230 ALA A CA 1
ATOM 1765 C C . ALA A 1 230 ? -6.207 -0.184 -17.925 1.00 84.81 230 ALA A C 1
ATOM 1767 O O . ALA A 1 230 ? -7.227 0.504 -17.841 1.00 84.81 230 ALA A O 1
ATOM 1768 N N . ALA A 1 231 ? -5.981 -1.210 -17.097 1.00 85.81 231 ALA A N 1
ATOM 1769 C CA . ALA A 1 231 ? -6.919 -1.613 -16.060 1.00 85.81 231 ALA A CA 1
ATOM 1770 C C . ALA A 1 231 ? -6.987 -0.575 -14.931 1.00 85.81 231 ALA A C 1
ATOM 1772 O O . ALA A 1 231 ? -5.995 0.064 -14.563 1.00 85.81 231 ALA A O 1
ATOM 1773 N N . LYS A 1 232 ? -8.176 -0.428 -14.336 1.00 85.81 232 LYS A N 1
ATOM 1774 C CA . LYS A 1 232 ? -8.351 0.390 -13.133 1.00 85.81 232 LYS A CA 1
ATOM 1775 C C . LYS A 1 232 ? -7.593 -0.267 -11.969 1.00 85.81 232 LYS A C 1
ATOM 1777 O O . LYS A 1 232 ? -7.892 -1.419 -11.666 1.00 85.81 232 LYS A O 1
ATOM 1782 N N . PRO A 1 233 ? -6.693 0.457 -11.281 1.00 87.06 233 PRO A N 1
ATOM 1783 C CA . PRO A 1 233 ? -5.905 -0.133 -10.210 1.00 87.06 233 PRO A CA 1
ATOM 1784 C C . PRO A 1 233 ? -6.733 -0.374 -8.944 1.00 87.06 233 PRO A C 1
ATOM 1786 O O . PRO A 1 233 ? -7.773 0.261 -8.721 1.00 87.06 233 PRO A O 1
ATOM 1789 N N . GLY A 1 234 ? -6.225 -1.251 -8.082 1.00 80.75 234 GLY A N 1
ATOM 1790 C CA . GLY A 1 234 ? -6.840 -1.619 -6.809 1.00 80.75 234 GLY A CA 1
ATOM 1791 C C . GLY A 1 234 ? -8.029 -2.569 -6.953 1.00 80.75 234 GLY A C 1
ATOM 1792 O O . GLY A 1 234 ? -8.880 -2.612 -6.062 1.00 80.75 234 GLY A O 1
ATOM 1793 N N . GLY A 1 235 ? -8.114 -3.293 -8.073 1.00 77.50 235 GLY A N 1
ATOM 1794 C CA . GLY A 1 235 ? -9.023 -4.429 -8.211 1.00 77.50 235 GLY A CA 1
ATOM 1795 C C . GLY A 1 235 ? -8.683 -5.541 -7.214 1.00 77.50 235 GLY A C 1
ATOM 1796 O O . GLY A 1 235 ? -7.552 -5.641 -6.736 1.00 77.50 235 GLY A O 1
ATOM 1797 N N . ARG A 1 236 ? -9.675 -6.370 -6.877 1.00 71.81 236 ARG A N 1
ATOM 1798 C CA . ARG A 1 236 ? -9.444 -7.583 -6.087 1.00 71.81 236 ARG A CA 1
ATOM 1799 C C . ARG A 1 236 ? -8.655 -8.581 -6.940 1.00 71.81 236 ARG A C 1
ATOM 1801 O O . ARG A 1 236 ? -8.964 -8.740 -8.118 1.00 71.81 236 ARG A O 1
ATOM 1808 N N . GLN A 1 237 ? -7.645 -9.225 -6.361 1.00 65.62 237 GLN A N 1
ATOM 1809 C CA . GLN A 1 237 ? -6.777 -10.176 -7.067 1.00 65.62 237 GLN A CA 1
ATOM 1810 C C . GLN A 1 237 ? -7.369 -11.586 -7.071 1.00 65.62 237 GLN A C 1
ATOM 1812 O O . GLN A 1 237 ? -6.722 -12.554 -6.686 1.00 65.62 237 GLN A O 1
ATOM 1817 N N . ASP A 1 238 ? -8.629 -11.705 -7.479 1.00 59.50 238 ASP A N 1
ATOM 1818 C CA . ASP A 1 238 ? -9.212 -13.019 -7.703 1.00 59.50 238 ASP A CA 1
ATOM 1819 C C . ASP A 1 238 ? -8.644 -13.544 -9.034 1.00 59.50 238 ASP A C 1
ATOM 1821 O O . ASP A 1 238 ? -8.792 -12.892 -10.069 1.00 59.50 238 ASP A O 1
ATOM 1825 N N . ASN A 1 239 ? -7.981 -14.707 -9.009 1.00 56.81 239 ASN A N 1
ATOM 1826 C CA . ASN A 1 239 ? -7.449 -15.393 -10.196 1.00 56.81 239 ASN A CA 1
ATOM 1827 C C . ASN A 1 239 ? -6.193 -14.764 -10.849 1.00 56.81 239 ASN A C 1
ATOM 1829 O O . ASN A 1 239 ? -5.994 -14.894 -12.059 1.00 56.81 239 ASN A O 1
ATOM 1833 N N . TRP A 1 240 ? -5.347 -14.085 -10.066 1.00 60.59 240 TRP A N 1
ATOM 1834 C CA . TRP A 1 240 ? -4.015 -13.658 -10.515 1.00 60.59 240 TRP A CA 1
ATOM 1835 C C . TRP A 1 240 ? -3.060 -14.853 -10.599 1.00 60.59 240 TRP A C 1
ATOM 1837 O O . TRP A 1 240 ? -2.994 -15.655 -9.673 1.00 60.59 240 TRP A O 1
ATOM 1847 N N . VAL A 1 241 ? -2.319 -14.959 -11.704 1.00 61.59 241 VAL A N 1
ATOM 1848 C CA . VAL A 1 241 ? -1.193 -15.894 -11.820 1.00 61.59 241 VAL A CA 1
ATOM 1849 C C . VAL A 1 241 ? 0.028 -15.171 -11.276 1.00 61.59 241 VAL A C 1
ATOM 1851 O O . VAL A 1 241 ? 0.513 -14.229 -11.905 1.00 61.59 241 VAL A O 1
ATOM 1854 N N . TYR A 1 242 ? 0.487 -15.561 -10.091 1.00 68.25 242 TYR A N 1
ATOM 1855 C CA . TYR A 1 242 ? 1.703 -14.998 -9.529 1.00 68.25 242 TYR A CA 1
ATOM 1856 C C . TYR A 1 242 ? 2.912 -15.630 -10.231 1.00 68.25 242 TYR A C 1
ATOM 1858 O O . TYR A 1 242 ? 2.978 -16.838 -10.452 1.00 68.25 242 TYR A O 1
ATOM 1866 N N . HIS A 1 243 ? 3.844 -14.792 -10.683 1.00 62.47 243 HIS A N 1
ATOM 1867 C CA . HIS A 1 243 ? 4.982 -15.239 -11.492 1.00 62.47 243 HIS A CA 1
ATOM 1868 C C . HIS A 1 243 ? 6.077 -15.956 -10.679 1.00 62.47 243 HIS A C 1
ATOM 1870 O O . HIS A 1 243 ? 7.032 -16.460 -11.264 1.00 62.47 243 HIS A O 1
ATOM 1876 N N . ASP A 1 244 ? 5.942 -16.012 -9.355 1.00 63.62 244 ASP A N 1
ATOM 1877 C CA . ASP A 1 244 ? 6.802 -16.736 -8.413 1.00 63.62 244 ASP A CA 1
ATOM 1878 C C . ASP A 1 244 ? 6.337 -18.182 -8.147 1.00 63.62 244 ASP A C 1
ATOM 1880 O O . ASP A 1 244 ? 7.158 -19.017 -7.772 1.00 63.62 244 ASP A O 1
ATOM 1884 N N . ASP A 1 245 ? 5.077 -18.519 -8.440 1.00 53.88 245 ASP A N 1
ATOM 1885 C CA . ASP A 1 245 ? 4.479 -19.845 -8.196 1.00 53.88 245 ASP A CA 1
ATOM 1886 C C . ASP A 1 245 ? 4.945 -20.949 -9.177 1.00 53.88 245 ASP A C 1
ATOM 1888 O O . ASP A 1 245 ? 4.459 -22.078 -9.133 1.00 53.88 245 ASP A O 1
ATOM 1892 N N . SER A 1 246 ? 5.864 -20.639 -10.099 1.00 43.84 246 SER A N 1
ATOM 1893 C CA . SER A 1 246 ? 6.350 -21.564 -11.144 1.00 43.84 246 SER A CA 1
ATOM 1894 C C . SER A 1 246 ? 7.824 -21.971 -11.000 1.00 43.84 246 SER A C 1
ATOM 1896 O O . SER A 1 246 ? 8.440 -22.360 -11.994 1.00 43.84 246 SER A O 1
ATOM 1898 N N . CYS A 1 247 ? 8.397 -21.875 -9.797 1.00 39.84 247 CYS A N 1
ATOM 1899 C CA . CYS A 1 247 ? 9.740 -22.398 -9.514 1.00 39.84 247 CYS A CA 1
ATOM 1900 C C . CYS A 1 247 ? 9.726 -23.885 -9.135 1.00 39.84 247 CYS A C 1
ATOM 1902 O O . CYS A 1 247 ? 8.901 -24.273 -8.278 1.00 39.84 247 CYS A O 1
#

=== Feature glossary ===
Key to the feature types in this record:

— What the protein is —

Primary structure: the covalent order of the twenty standard amino acids along the backbone. Two proteins with the same sequence will (almost always) fold to the same structure; two with 30% identity often share a fold but not the details.

Database cross-references. InterPro integrates a dozen domain/family signature databases into unified entries with residue-range hits. GO terms attach function/process/location labels with evidence codes. CATH codes position the fold in a four-level structural taxonomy. Organism is the NCBI-taxonomy species name.

— Where its atoms are —

The mmCIF block holds the 3D Cartesian coordinates of each backbone atom (N, Cα, C, O) in ångströms. mmCIF is the PDB's canonical archive format — a tagged-loop text representation of the atomic model.

Six rendered views show the 3D structure from the faces of a cube — i.e. along ±x, ±y, ±z. Rendering representation is dra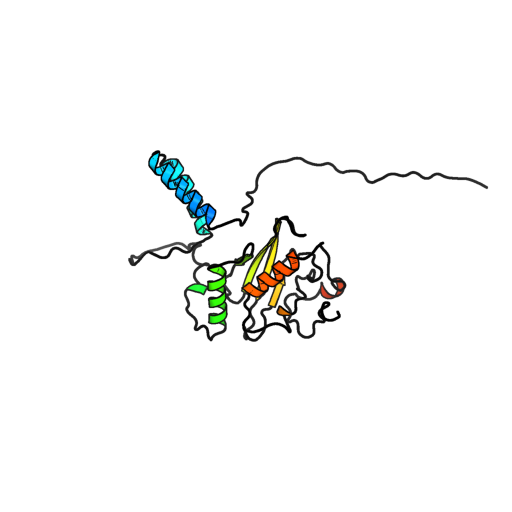wn randomly per protein from cartoon (secondary-structure ribbons), sticks (backbone bonds), or molecular surface; coloring is either N→C rainbow (blue at the N-terminus through red at the C-terminus) or one color per chain.

— Local backbone conformation —

DSSP 8-state secondary structure assigns each residue one of H (α-helix), G (3₁₀-helix), I (π-helix), E (extended β-strand), B (isolated β-bridge), T (hydrogen-bonded turn), S (bend), or '-' (coil). The assignment is computed from backbone hydrogen-bond geometry via the Kabsch–Sander algorithm.

P-SEA three-state annotation labels each residue as helix, strand, or coil based purely on the geometry of the Cα trace. It serves as a fallback when the full backbone (and thus DSSP) is unavailable.

The φ/ψ torsion pair specifies the backbone conformation at each residue. φ rotates about the N–Cα bond, ψ about the Cα–C bond. Steric clashes forbid most of the (φ, ψ) plane — the allowed regions (α-helix basin, β-sheet basin, left-handed helix) are the Ramachandran-allowed regions.

— Global shape and packing —

The geometric summary reports three shape descriptors. Rg (radius of gyration) measures how spread out the Cα atoms are about their centre of mass; compact globular proteins have small Rg, elongated or unfolded ones large. Cα contacts (<8 Å, |i−j|>4) count long-range residue pairs in spatial proximity — high for tightly packed folds, near zero for rods or random coil. The bounding-box extents give the protein's footprint along x, y, z in Å.

Accessible surface area quantifies burial. A residue with SASA near zero is packed into the hydrophobic core; one with SASA >100 Å² sits on the surface. Computed here via the Shrake–Rupley numerical algorithm with a 1.4 Å probe.

Plot images: a contact map (which residues are close in 3D, as an N×N binary image), a Ramachandran scatter (backbone torsion angles, revealing secondary-structure composition at a glance), and — for AlphaFold structures — a PAE heatmap (pairwise prediction confidence).

— Structural neighborhood —

The Foldseek 3Di string encodes local tertiary geometry as a 20-letter alphabet — one character per residue — derived from the relative positions of nearby Cα atoms. Unlike the amino-acid sequence, 3Di is a direct function of the 3D structure, so two proteins with the same fold have similar 3Di strings even at low sequence identity.

Nearest PDB neighbors are the top structural matches found by Foldseek when searching this structure against the entire Protein Data Bank. Each hit reports a TM-score (0 to 1; >0.5 almost always implies the same fold) and an E-value. These are *structural* homologs — they may share no detectable sequence similarity.

— Confidence and disorder —

For AlphaFold models, the B-factor field carries pLDDT — the model's own estimate of local accuracy on a 0–100 scale. Regions with pLDDT<50 should be treated as essentially unmodeled; they often correspond to intrinsically disordered segments.

B-factor (Debye–Waller factor) reflects atomic displacement in the crystal lattice. It is an experimental observable (units Å²), not a prediction; low values mean the atom is pinned down, high values mean it moves or is heterogeneous across the crystal.

Predicted aligned error is AlphaFold's pairwise confidence. Unlike pLDDT (per-residue), PAE is per-residue-pair and captures whether two parts of the structure are correctly placed relative to each other. Units are ångströms of expected positional error.